Protein AF-A0A1E7EZH5-F1 (afdb_monomer)

Solvent-accessible surface area (backbone atoms only — not comparable to full-atom values): 12553 Å² total; per-residue (Å²): 87,39,34,38,38,28,50,53,42,72,94,48,48,68,41,42,46,45,35,42,69,74,37,36,69,68,38,78,34,58,43,31,40,27,85,45,70,42,73,95,64,37,29,36,44,76,69,72,48,84,91,50,57,71,88,62,76,95,43,66,59,33,38,28,50,52,54,48,45,49,54,53,51,43,51,78,75,39,45,89,80,33,44,32,42,35,41,30,47,52,89,55,85,64,62,47,69,60,52,51,47,44,48,65,63,50,57,40,65,75,35,98,54,102,50,54,58,70,53,62,38,50,36,26,20,58,38,77,95,73,70,24,46,44,49,71,72,12,39,32,34,29,33,28,30,52,48,47,41,60,67,42,64,45,77,47,75,49,73,51,77,56,91,86,60,101,55,75,52,73,51,74,48,75,44,29,41,52,71,68,50,66,66,89,53,72,34,63,58,35,32,54,52,50,34,49,41,39,34,74,75,70,69,45,47,67,82,67,17,42,41,46,45,100,88,65,50,70,74,44,50,62,87,70,134

Nearest PDB structures (foldseek):
  7q4i-assembly1_A  TM=8.526E-01  e=1.947E-09  Drosophila melanogaster
  8vh7-assembly2_B  TM=4.773E-01  e=7.520E-03  Pasteurella multocida
  8xgx-assembly1_A  TM=5.219E-01  e=8.327E-02  Aggregatibacter actinomycetemcomitans NUM4039
  6nt1-assembly1_A  TM=7.093E-01  e=2.630E+00  Neurospora crassa OR74A

Radius of gyration: 18.82 Å; Cα contacts (8 Å, |Δi|>4): 394; chains: 1; bounding box: 53×51×46 Å

Sequence (225 aa):
KILCLVYTYSPMRYLVRTQAIVWGRQCDGYIAFSNETIPELGIYQLPTNNEYSGVEEESYTNMWQKTRRIWKYVHDHFVEDYDYFYISGDDVYLLVNNFRSYIQNELELLVSDSDSVSVPRHFGSWLPSKSMIAGGPGYTLNKAALQQFFEITITTTTTTTVNGKGSSSSSSNTSAIWNNCLSNKHASYEDRFMSYCMSTFLGIHGNDTDTRDPTGEQKFHDTDP

Structure (mmCIF, N/CA/C/O backbone):
data_AF-A0A1E7EZH5-F1
#
_entry.id   AF-A0A1E7EZH5-F1
#
loop_
_atom_site.group_PDB
_atom_site.id
_atom_site.type_symbol
_atom_site.label_atom_id
_atom_site.label_alt_id
_atom_site.label_comp_id
_atom_site.label_asym_id
_atom_site.label_entity_id
_atom_site.label_seq_id
_atom_site.pdbx_PDB_ins_code
_atom_site.Cartn_x
_atom_site.Cartn_y
_atom_site.Cartn_z
_atom_site.occupancy
_atom_site.B_iso_or_equiv
_atom_site.auth_seq_id
_atom_site.auth_comp_id
_atom_site.auth_asym_id
_atom_site.auth_atom_id
_atom_site.pdbx_PDB_model_num
ATOM 1 N N . LYS A 1 1 ? -2.939 -14.322 5.125 1.00 93.38 1 LYS A N 1
ATOM 2 C CA . LYS A 1 1 ? -2.099 -14.254 3.912 1.00 93.38 1 LYS A CA 1
ATOM 3 C C . LYS A 1 1 ? -1.718 -12.810 3.624 1.00 93.38 1 LYS A C 1
ATOM 5 O O . LYS A 1 1 ? -2.569 -11.937 3.737 1.00 93.38 1 LYS A O 1
ATOM 10 N N . ILE A 1 2 ? -0.461 -12.570 3.266 1.00 96.31 2 ILE A N 1
ATOM 11 C CA . ILE A 1 2 ? 0.133 -11.250 3.046 1.00 96.31 2 ILE A CA 1
ATOM 12 C C . ILE A 1 2 ? 0.437 -11.064 1.556 1.00 96.31 2 ILE A C 1
ATOM 14 O O . ILE A 1 2 ? 1.261 -11.800 1.007 1.00 96.31 2 ILE A O 1
ATOM 18 N N . LEU A 1 3 ? -0.181 -10.063 0.931 1.00 98.12 3 LEU A N 1
ATOM 19 C CA . LEU A 1 3 ? 0.196 -9.568 -0.391 1.00 98.12 3 LEU A CA 1
ATOM 20 C C . LEU A 1 3 ? 1.093 -8.337 -0.234 1.00 98.12 3 LEU A C 1
ATOM 22 O O . LEU A 1 3 ? 0.687 -7.334 0.351 1.00 98.12 3 LEU A O 1
ATOM 26 N N . CYS A 1 4 ? 2.310 -8.421 -0.761 1.00 97.94 4 CYS A N 1
ATOM 27 C CA . CYS A 1 4 ? 3.267 -7.323 -0.777 1.00 97.94 4 CYS A CA 1
ATOM 28 C C . CYS A 1 4 ? 3.202 -6.585 -2.117 1.00 97.94 4 CYS A C 1
ATOM 30 O O . CYS A 1 4 ? 3.349 -7.183 -3.182 1.00 97.94 4 CYS A O 1
ATOM 32 N N . LEU A 1 5 ? 2.983 -5.280 -2.047 1.00 98.25 5 LEU A N 1
ATOM 33 C CA . LEU A 1 5 ? 2.803 -4.375 -3.168 1.00 98.25 5 LEU A CA 1
ATOM 34 C C . LEU A 1 5 ? 3.965 -3.380 -3.172 1.00 98.25 5 LEU A C 1
ATOM 36 O O . LEU A 1 5 ? 4.259 -2.762 -2.152 1.00 98.25 5 LEU A O 1
ATOM 40 N N . VAL A 1 6 ? 4.607 -3.187 -4.315 1.00 97.62 6 VAL A N 1
ATOM 41 C CA . VAL A 1 6 ? 5.673 -2.187 -4.462 1.00 97.62 6 VAL A CA 1
ATOM 42 C C . VAL A 1 6 ? 5.283 -1.202 -5.548 1.00 97.62 6 VAL A C 1
ATOM 44 O O . VAL A 1 6 ? 4.970 -1.623 -6.654 1.00 97.62 6 VAL A O 1
ATOM 47 N N . TYR A 1 7 ? 5.301 0.102 -5.283 1.00 95.62 7 TYR A N 1
ATOM 48 C CA . TYR A 1 7 ? 5.240 1.099 -6.354 1.00 95.62 7 TYR A CA 1
ATOM 49 C C . TYR A 1 7 ? 6.658 1.446 -6.822 1.00 95.62 7 TYR A C 1
ATOM 51 O O . TYR A 1 7 ? 7.560 1.656 -6.020 1.00 95.62 7 TYR A O 1
ATOM 59 N N . THR A 1 8 ? 6.870 1.483 -8.137 1.00 95.12 8 THR A N 1
ATOM 60 C CA . THR A 1 8 ? 8.198 1.676 -8.749 1.00 95.12 8 THR A CA 1
ATOM 61 C C . THR A 1 8 ? 8.077 2.187 -10.185 1.00 95.12 8 THR A C 1
ATOM 63 O O . THR A 1 8 ? 6.978 2.396 -10.680 1.00 95.12 8 THR A O 1
ATOM 66 N N . TYR A 1 9 ? 9.175 2.379 -10.896 1.00 94.00 9 TYR A N 1
ATOM 67 C CA . TYR A 1 9 ? 9.193 2.798 -12.292 1.00 94.00 9 TYR A CA 1
ATOM 68 C C . TYR A 1 9 ? 10.353 2.122 -13.029 1.00 94.00 9 TYR A C 1
ATOM 70 O O . TYR A 1 9 ? 11.291 1.626 -12.405 1.00 94.00 9 TYR A O 1
ATOM 78 N N . SER A 1 10 ? 10.306 2.063 -14.361 1.00 94.31 10 SER A N 1
ATOM 79 C CA . SER A 1 10 ? 11.225 1.237 -15.163 1.00 94.31 10 SER A CA 1
ATOM 80 C C . SER A 1 10 ? 12.733 1.456 -14.921 1.00 94.31 10 SER A C 1
ATOM 82 O O . SER A 1 10 ? 13.465 0.463 -14.903 1.00 94.31 10 SER A O 1
ATOM 84 N N . PRO A 1 11 ? 13.245 2.673 -14.641 1.00 95.38 11 PRO A N 1
ATOM 85 C CA . PRO A 1 11 ? 14.632 2.882 -14.210 1.00 95.38 11 PRO A CA 1
ATOM 86 C C . PRO A 1 11 ? 15.029 2.138 -12.925 1.00 95.38 11 PRO A C 1
ATOM 88 O O . PRO A 1 11 ? 16.195 1.780 -12.773 1.00 95.38 11 PRO A O 1
ATOM 91 N N . MET A 1 12 ? 14.080 1.860 -12.028 1.00 95.62 12 MET A N 1
ATOM 92 C CA . MET A 1 12 ? 14.310 1.194 -10.738 1.00 95.62 12 MET A CA 1
ATOM 93 C C . MET A 1 12 ? 14.020 -0.310 -10.756 1.00 95.62 12 MET A C 1
ATOM 95 O O . MET A 1 12 ? 14.046 -0.975 -9.721 1.00 95.62 12 MET A O 1
ATOM 99 N N . ARG A 1 13 ? 13.855 -0.904 -11.946 1.00 94.25 13 ARG A N 1
ATOM 100 C CA . ARG A 1 13 ? 13.631 -2.349 -12.134 1.00 94.25 13 ARG A CA 1
ATOM 101 C C . ARG A 1 13 ? 14.600 -3.235 -11.340 1.00 94.25 13 ARG A C 1
ATOM 103 O O . ARG A 1 13 ? 14.217 -4.300 -10.858 1.00 94.25 13 ARG A O 1
ATOM 110 N N . TYR A 1 14 ? 15.866 -2.833 -11.227 1.00 94.75 14 TYR A N 1
ATOM 111 C CA . TYR A 1 14 ? 16.882 -3.614 -10.517 1.00 94.75 14 TYR A CA 1
ATOM 112 C C . TYR A 1 14 ? 16.633 -3.670 -9.000 1.00 94.75 14 TYR A C 1
ATOM 114 O O . TYR A 1 14 ? 16.892 -4.712 -8.391 1.00 94.75 14 TYR A O 1
ATOM 122 N N . LEU A 1 15 ? 16.101 -2.596 -8.404 1.00 96.00 15 LEU A N 1
ATOM 123 C CA . LEU A 1 15 ? 15.748 -2.547 -6.984 1.00 96.00 15 LEU A CA 1
ATOM 124 C C . LEU A 1 15 ? 14.610 -3.517 -6.696 1.00 96.00 15 LEU A C 1
ATOM 126 O O . LEU A 1 15 ? 14.747 -4.410 -5.869 1.00 96.00 15 LEU A O 1
ATOM 130 N N . VAL A 1 16 ? 13.546 -3.432 -7.483 1.00 95.19 16 VAL A N 1
ATOM 131 C CA . VAL A 1 16 ? 12.345 -4.262 -7.349 1.00 95.19 16 VAL A CA 1
ATOM 132 C C . VAL A 1 16 ? 12.658 -5.740 -7.561 1.00 95.19 16 VAL A C 1
ATOM 134 O O . VAL A 1 16 ? 12.235 -6.597 -6.788 1.00 95.19 16 VAL A O 1
ATOM 137 N N . ARG A 1 17 ? 13.483 -6.061 -8.567 1.00 94.25 17 ARG A N 1
ATOM 138 C CA . ARG A 1 17 ? 13.987 -7.426 -8.761 1.00 94.25 17 ARG A CA 1
ATOM 139 C C . ARG A 1 17 ? 14.731 -7.924 -7.522 1.00 94.25 17 ARG A C 1
ATOM 141 O O . ARG A 1 17 ? 14.586 -9.085 -7.144 1.00 94.25 17 ARG A O 1
ATOM 148 N N . THR A 1 18 ? 15.537 -7.065 -6.903 1.00 95.00 18 THR A N 1
ATOM 149 C CA . THR A 1 18 ? 16.269 -7.401 -5.678 1.00 95.00 18 THR A CA 1
ATOM 150 C C . THR A 1 18 ? 15.305 -7.608 -4.514 1.00 95.00 18 THR A C 1
ATOM 152 O O . THR A 1 18 ? 15.397 -8.630 -3.840 1.00 95.00 18 THR A O 1
ATOM 155 N N . GLN A 1 19 ? 14.335 -6.713 -4.320 1.00 95.69 19 GLN A N 1
ATOM 156 C CA . GLN A 1 19 ? 13.298 -6.845 -3.297 1.00 95.69 19 GLN A CA 1
ATOM 157 C C . GLN A 1 19 ? 12.539 -8.169 -3.440 1.00 95.69 19 GLN A C 1
ATOM 159 O O . GLN A 1 19 ? 12.474 -8.927 -2.473 1.00 95.69 19 GLN A O 1
ATOM 164 N N . ALA A 1 20 ? 12.065 -8.502 -4.647 1.00 94.81 20 ALA A N 1
ATOM 165 C CA . ALA A 1 20 ? 11.364 -9.753 -4.941 1.00 94.81 20 ALA A CA 1
ATOM 166 C C . ALA A 1 20 ? 12.185 -10.991 -4.536 1.00 94.81 20 ALA A C 1
ATOM 168 O O . ALA A 1 20 ? 11.673 -11.902 -3.883 1.00 94.81 20 ALA A O 1
ATOM 169 N N . ILE A 1 21 ? 13.479 -11.013 -4.876 1.00 94.25 21 ILE A N 1
ATOM 170 C CA . ILE A 1 21 ? 14.376 -12.135 -4.567 1.00 94.25 21 ILE A CA 1
ATOM 171 C C . ILE A 1 21 ? 14.707 -12.200 -3.077 1.00 94.25 21 ILE A C 1
ATOM 173 O O . ILE A 1 21 ? 14.831 -13.299 -2.539 1.00 94.25 21 ILE A O 1
ATOM 177 N N . VAL A 1 22 ? 14.907 -11.063 -2.415 1.00 94.81 22 VAL A N 1
ATOM 178 C CA . VAL A 1 22 ? 15.458 -11.022 -1.058 1.00 94.81 22 VAL A CA 1
ATOM 179 C C . VAL A 1 22 ? 14.366 -11.184 -0.003 1.00 94.81 22 VAL A C 1
ATOM 181 O O . VAL A 1 22 ? 14.455 -12.101 0.819 1.00 94.81 22 VAL A O 1
ATOM 184 N N . TRP A 1 23 ? 13.330 -10.344 -0.041 1.00 95.94 23 TRP A N 1
ATOM 185 C CA . TRP A 1 23 ? 12.267 -10.335 0.968 1.00 95.94 23 TRP A CA 1
ATOM 186 C C . TRP A 1 23 ? 10.877 -10.611 0.388 1.00 95.94 23 TRP A C 1
ATOM 188 O O . TRP A 1 23 ? 10.094 -11.303 1.029 1.00 95.94 23 TRP A O 1
ATOM 198 N N . GLY A 1 24 ? 10.582 -10.180 -0.842 1.00 95.62 24 GLY A N 1
ATOM 199 C CA . GLY A 1 24 ? 9.271 -10.358 -1.478 1.00 95.62 24 GLY A CA 1
ATOM 200 C C . GLY A 1 24 ? 8.845 -11.823 -1.586 1.00 95.62 24 GLY A C 1
ATOM 201 O O . GLY A 1 24 ? 7.688 -12.147 -1.344 1.00 95.62 24 GLY A O 1
ATOM 202 N N . ARG A 1 25 ? 9.799 -12.737 -1.817 1.00 94.56 25 ARG A N 1
ATOM 203 C CA . ARG A 1 25 ? 9.581 -14.196 -1.811 1.00 94.56 25 ARG A CA 1
ATOM 204 C C . ARG A 1 25 ? 9.063 -14.778 -0.487 1.00 94.56 25 ARG A C 1
ATOM 206 O O . ARG A 1 25 ? 8.699 -15.947 -0.453 1.00 94.56 25 ARG A O 1
ATOM 213 N N . GLN A 1 26 ? 9.136 -14.026 0.612 1.00 96.81 26 GLN A N 1
ATOM 214 C CA . GLN A 1 26 ? 8.636 -14.443 1.928 1.00 96.81 26 GLN A CA 1
ATOM 215 C C . GLN A 1 26 ? 7.167 -14.030 2.143 1.00 96.81 26 GLN A C 1
ATOM 217 O O . GLN A 1 26 ? 6.518 -14.514 3.076 1.00 96.81 26 GLN A O 1
ATOM 222 N N . CYS A 1 27 ? 6.645 -13.130 1.302 1.00 97.06 27 CYS A N 1
ATOM 223 C CA . CYS A 1 27 ? 5.227 -12.792 1.260 1.00 97.06 27 CYS A CA 1
ATOM 224 C C . CYS A 1 27 ? 4.435 -13.935 0.604 1.00 97.06 27 CYS A C 1
ATOM 226 O O . CYS A 1 27 ? 4.984 -14.716 -0.171 1.00 97.06 27 CYS A O 1
ATOM 228 N N . ASP A 1 28 ? 3.133 -14.027 0.887 1.00 97.81 28 ASP A N 1
ATOM 229 C CA . ASP A 1 28 ? 2.266 -15.028 0.243 1.00 97.81 28 ASP A CA 1
ATOM 230 C C . ASP A 1 28 ? 1.938 -14.636 -1.214 1.00 97.81 28 ASP A C 1
ATOM 232 O O . ASP A 1 28 ? 1.524 -15.467 -2.020 1.00 97.81 28 ASP A O 1
ATOM 236 N N . GLY A 1 29 ? 2.126 -13.361 -1.560 1.00 96.88 29 GLY A N 1
ATOM 237 C CA . GLY A 1 29 ? 2.125 -12.831 -2.919 1.00 96.88 29 GLY A CA 1
ATOM 238 C C . GLY A 1 29 ? 2.988 -11.574 -3.009 1.00 96.88 29 GLY A C 1
ATOM 239 O O . GLY A 1 29 ? 3.187 -10.881 -2.008 1.00 96.88 29 GLY A O 1
ATOM 240 N N . TYR A 1 30 ? 3.492 -11.273 -4.204 1.00 97.19 30 TYR A N 1
ATOM 241 C CA . TYR A 1 30 ? 4.312 -10.092 -4.467 1.00 97.19 30 TYR A CA 1
ATOM 242 C C . TYR A 1 30 ? 3.990 -9.514 -5.845 1.00 97.19 30 TYR A C 1
ATOM 244 O O . TYR A 1 30 ? 4.007 -10.247 -6.835 1.00 97.19 30 TYR A O 1
ATOM 252 N N . ILE A 1 31 ? 3.715 -8.210 -5.910 1.00 97.75 31 ILE A N 1
ATOM 253 C CA . ILE A 1 31 ? 3.468 -7.486 -7.161 1.00 97.75 31 ILE A CA 1
ATOM 254 C C . ILE A 1 31 ? 4.134 -6.119 -7.081 1.00 97.75 31 ILE A C 1
ATOM 256 O O . ILE A 1 31 ? 3.922 -5.368 -6.130 1.00 97.75 31 ILE A O 1
ATOM 260 N N . ALA A 1 32 ? 4.888 -5.765 -8.113 1.00 97.69 32 ALA A N 1
ATOM 261 C CA . ALA A 1 32 ? 5.437 -4.432 -8.263 1.00 97.69 32 ALA A CA 1
ATOM 262 C C . ALA A 1 32 ? 4.747 -3.676 -9.400 1.00 97.69 32 ALA A C 1
ATOM 264 O O . ALA A 1 32 ? 4.701 -4.146 -10.532 1.00 97.69 32 ALA A O 1
ATOM 265 N N . PHE A 1 33 ? 4.232 -2.486 -9.116 1.00 96.44 33 PHE A N 1
ATOM 266 C CA . PHE A 1 33 ? 3.518 -1.642 -10.060 1.00 96.44 33 PHE A CA 1
ATOM 267 C C . PHE A 1 33 ? 4.440 -0.595 -10.671 1.00 96.44 33 PHE A C 1
ATOM 269 O O . PHE A 1 33 ? 4.913 0.308 -9.977 1.00 96.44 33 PHE A O 1
ATOM 276 N N . SER A 1 34 ? 4.651 -0.712 -11.980 1.00 94.06 34 SER A N 1
ATOM 277 C CA . SER A 1 34 ? 5.552 0.126 -12.772 1.00 94.06 34 SER A CA 1
ATOM 278 C C . SER A 1 34 ? 4.840 0.736 -13.985 1.00 94.06 34 SER A C 1
ATOM 280 O O . SER A 1 34 ? 3.655 0.505 -14.227 1.00 94.06 34 SER A O 1
ATOM 282 N N . ASN A 1 35 ? 5.577 1.502 -14.782 1.00 91.94 35 ASN A N 1
ATOM 283 C CA . ASN A 1 35 ? 5.171 1.976 -16.105 1.00 91.94 35 ASN A CA 1
ATOM 284 C C . ASN A 1 35 ? 5.498 0.967 -17.228 1.00 91.94 35 ASN A C 1
ATOM 286 O O . ASN A 1 35 ? 5.483 1.324 -18.404 1.00 91.94 35 ASN A O 1
ATOM 290 N N . GLU A 1 36 ? 5.797 -0.281 -16.868 1.00 93.19 36 GLU A N 1
ATOM 291 C CA . GLU A 1 36 ? 6.027 -1.406 -17.774 1.00 93.19 36 GLU A CA 1
ATOM 292 C C . GLU A 1 36 ? 5.554 -2.720 -17.137 1.00 93.19 36 GLU A C 1
ATOM 294 O O . GLU A 1 36 ? 5.416 -2.808 -15.917 1.00 93.19 36 GLU A O 1
ATOM 299 N N . THR A 1 37 ? 5.319 -3.747 -17.955 1.00 94.69 37 THR A N 1
ATOM 300 C CA . THR A 1 37 ? 4.969 -5.098 -17.487 1.00 94.69 37 THR A CA 1
ATOM 301 C C . THR A 1 37 ? 6.095 -6.068 -17.822 1.00 94.69 37 THR A C 1
ATOM 303 O O . THR A 1 37 ? 6.480 -6.188 -18.983 1.00 94.69 37 THR A O 1
ATOM 306 N N . ILE A 1 38 ? 6.610 -6.763 -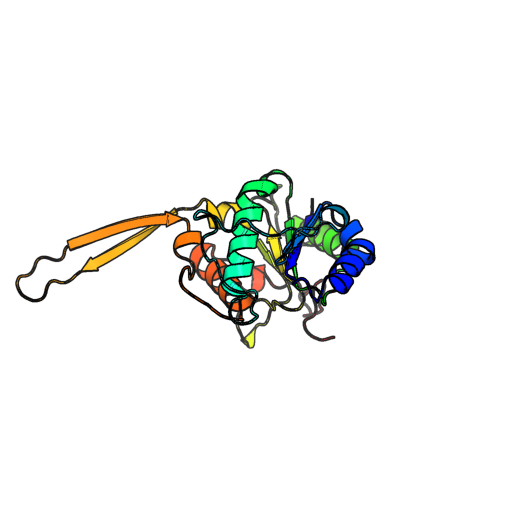16.807 1.00 94.25 38 ILE A N 1
ATOM 307 C CA . ILE A 1 38 ? 7.627 -7.817 -16.918 1.00 94.25 38 ILE A CA 1
ATOM 308 C C . ILE A 1 38 ? 7.216 -8.952 -15.966 1.00 94.25 38 ILE A C 1
ATOM 310 O O . ILE A 1 38 ? 7.625 -8.955 -14.796 1.00 94.25 38 ILE A O 1
ATOM 314 N N . PRO A 1 39 ? 6.376 -9.898 -16.427 1.00 91.00 39 PRO A N 1
ATOM 315 C CA . PRO A 1 39 ? 5.797 -10.939 -15.578 1.00 91.00 39 PRO A CA 1
ATOM 316 C C . PRO A 1 39 ? 6.843 -11.810 -14.877 1.00 91.00 39 PRO A C 1
ATOM 318 O O . PRO A 1 39 ? 6.651 -12.194 -13.727 1.00 91.00 39 PRO A O 1
ATOM 321 N N . GLU A 1 40 ? 7.986 -12.062 -15.519 1.00 86.06 40 GLU A N 1
ATOM 322 C CA . GLU A 1 40 ? 9.082 -12.872 -14.969 1.00 86.06 40 GLU A CA 1
ATOM 323 C C . GLU A 1 40 ? 9.721 -12.242 -13.724 1.00 86.06 40 GLU A C 1
ATOM 325 O O . GLU A 1 40 ? 10.398 -12.928 -12.959 1.00 86.06 40 GLU A O 1
ATOM 330 N N . LEU A 1 41 ? 9.526 -10.934 -13.528 1.00 84.62 41 LEU A N 1
ATOM 331 C CA . LEU A 1 41 ? 10.007 -10.180 -12.372 1.00 84.62 41 LEU A CA 1
ATOM 332 C C . LEU A 1 41 ? 8.876 -9.781 -11.412 1.00 84.62 41 LEU A C 1
ATOM 334 O O . LEU A 1 41 ? 9.137 -9.059 -10.453 1.00 84.62 41 LEU A O 1
ATOM 338 N N . GLY A 1 42 ? 7.635 -10.211 -11.666 1.00 89.81 42 GLY A N 1
ATOM 339 C CA . GLY A 1 42 ? 6.467 -9.767 -10.899 1.00 89.81 42 GLY A CA 1
ATOM 340 C C . GLY A 1 42 ? 6.166 -8.273 -11.064 1.00 89.81 42 GLY A C 1
ATOM 341 O O . GLY A 1 42 ? 5.569 -7.671 -10.176 1.00 89.81 42 GLY A O 1
ATOM 342 N N . ILE A 1 43 ? 6.604 -7.667 -12.175 1.00 95.56 43 ILE A N 1
ATOM 343 C CA . ILE A 1 43 ? 6.387 -6.249 -12.475 1.00 95.56 43 ILE A CA 1
ATOM 344 C C . ILE A 1 43 ? 5.175 -6.122 -13.393 1.00 95.56 43 ILE A C 1
ATOM 346 O O . ILE A 1 43 ? 5.099 -6.780 -14.432 1.00 95.56 43 ILE A O 1
ATOM 350 N N . TYR A 1 44 ? 4.243 -5.253 -13.034 1.00 95.94 44 TYR A N 1
ATOM 351 C CA . TYR A 1 44 ? 2.978 -5.078 -13.724 1.00 95.94 44 TYR A CA 1
ATOM 352 C C . TYR A 1 44 ? 2.673 -3.599 -13.956 1.00 95.94 44 TYR A C 1
ATOM 354 O O . TYR A 1 44 ? 2.805 -2.770 -13.057 1.00 95.94 44 TYR A O 1
ATOM 362 N N . GLN A 1 45 ? 2.215 -3.270 -15.160 1.00 93.56 45 GLN A N 1
ATOM 363 C CA . GLN A 1 45 ? 1.689 -1.950 -15.475 1.00 93.56 45 GLN A CA 1
ATOM 364 C C . GLN A 1 45 ? 0.174 -1.958 -15.338 1.00 93.56 45 GLN A C 1
ATOM 366 O O . GLN A 1 45 ? -0.515 -2.730 -16.004 1.00 93.56 45 GLN A O 1
ATOM 371 N N . LEU A 1 46 ? -0.348 -1.052 -14.513 1.00 90.44 46 LEU A N 1
ATOM 372 C CA . LEU A 1 46 ? -1.790 -0.895 -14.351 1.00 90.44 46 LEU A CA 1
ATOM 373 C C . LEU A 1 46 ? -2.460 -0.514 -15.682 1.00 90.44 46 LEU A C 1
ATOM 375 O O . LEU A 1 46 ? -1.943 0.367 -16.384 1.00 90.44 46 LEU A O 1
ATOM 379 N N . PRO A 1 47 ? -3.636 -1.088 -16.002 1.00 86.19 47 PRO A N 1
ATOM 380 C CA . PRO A 1 47 ? -4.385 -0.723 -17.198 1.00 86.19 47 PRO A CA 1
ATOM 381 C C . PRO A 1 47 ? -4.669 0.782 -17.250 1.00 86.19 47 PRO A C 1
ATOM 383 O O . PRO A 1 47 ? -4.970 1.408 -16.235 1.00 86.19 47 PRO A O 1
ATOM 386 N N . THR A 1 48 ? -4.581 1.375 -18.438 1.00 77.56 48 THR A N 1
ATOM 387 C CA . THR A 1 48 ? -4.790 2.816 -18.683 1.00 77.56 48 THR A CA 1
ATOM 388 C C . THR A 1 48 ? -6.205 3.148 -19.171 1.00 77.56 48 THR A C 1
ATOM 390 O O . THR A 1 48 ? -6.451 4.243 -19.671 1.00 77.56 48 THR A O 1
ATOM 393 N N . ASN A 1 49 ? -7.140 2.202 -19.062 1.00 74.25 49 ASN A N 1
ATOM 394 C CA . ASN A 1 49 ? -8.529 2.382 -19.477 1.00 74.25 49 ASN A CA 1
ATOM 395 C C . ASN A 1 49 ? -9.309 3.293 -18.501 1.00 74.25 49 ASN A C 1
ATOM 397 O O . ASN A 1 49 ? -8.847 3.619 -17.408 1.00 74.25 49 ASN A O 1
ATOM 401 N N . ASN A 1 50 ? -10.526 3.680 -18.895 1.00 62.97 50 ASN A N 1
ATOM 402 C CA . ASN A 1 50 ? -11.374 4.620 -18.148 1.00 62.97 50 ASN A CA 1
ATOM 403 C C . ASN A 1 50 ? -11.749 4.158 -16.725 1.00 62.97 50 ASN A C 1
ATOM 405 O O . ASN A 1 50 ? -12.199 4.971 -15.924 1.00 62.97 50 ASN A O 1
ATOM 409 N N . GLU A 1 51 ? -11.603 2.872 -16.409 1.00 62.47 51 GLU A N 1
ATOM 410 C CA . GLU A 1 51 ? -11.902 2.315 -15.085 1.00 62.47 51 GLU A CA 1
ATOM 411 C C . GLU A 1 51 ? -10.802 2.633 -14.064 1.00 62.47 51 GLU A C 1
ATOM 413 O O . GLU A 1 51 ? -11.082 2.919 -12.900 1.00 62.47 51 GLU A O 1
ATOM 418 N N . TYR A 1 52 ? -9.556 2.688 -14.534 1.00 59.91 52 TYR A N 1
ATOM 419 C CA . TYR A 1 52 ? -8.395 3.150 -13.780 1.00 59.91 52 TYR A CA 1
ATOM 420 C C . TYR A 1 52 ? -7.943 4.529 -14.290 1.00 59.91 52 TYR A C 1
ATOM 422 O O . TYR A 1 52 ? -6.743 4.812 -14.314 1.00 59.91 52 TYR A O 1
ATOM 430 N N . SER A 1 53 ? -8.899 5.357 -14.744 1.00 45.28 53 SER A N 1
ATOM 431 C CA . SER A 1 53 ? -8.641 6.635 -15.419 1.00 45.28 53 SER A CA 1
ATOM 432 C C . SER A 1 53 ? -7.764 7.569 -14.590 1.00 45.28 53 SER A C 1
ATOM 434 O O . SER A 1 53 ? -7.895 7.670 -13.372 1.00 45.28 53 SER A O 1
ATOM 436 N N . GLY A 1 54 ? -6.879 8.262 -15.298 1.00 52.72 54 GLY A N 1
ATOM 437 C CA . GLY A 1 54 ? -5.685 8.903 -14.756 1.00 52.72 54 GLY A CA 1
ATOM 438 C C . GLY A 1 54 ? -4.482 8.432 -15.564 1.00 52.72 54 GLY A C 1
ATOM 439 O O . GLY A 1 54 ? -3.570 7.802 -15.026 1.00 52.72 54 GLY A O 1
ATOM 440 N N . VAL A 1 55 ? -4.528 8.643 -16.888 1.00 52.25 55 VAL A N 1
ATOM 441 C CA . VAL A 1 55 ? -3.341 8.494 -17.738 1.00 52.25 55 VAL A CA 1
ATOM 442 C C . VAL A 1 55 ? -2.448 9.664 -17.398 1.00 52.25 55 VAL A C 1
ATOM 444 O O . VAL A 1 55 ? -2.545 10.734 -17.990 1.00 52.25 55 VAL A O 1
ATOM 447 N N . GLU A 1 56 ? -1.631 9.471 -16.384 1.00 60.00 56 GLU A N 1
ATOM 448 C CA . GLU A 1 56 ? -0.657 10.459 -16.000 1.00 60.00 56 GLU A CA 1
ATOM 449 C C . GLU A 1 56 ? 0.717 9.835 -16.006 1.00 60.00 56 GLU A C 1
ATOM 451 O O . GLU A 1 56 ? 0.913 8.666 -15.664 1.00 60.00 56 GLU A O 1
ATOM 456 N N . GLU A 1 57 ? 1.635 10.654 -16.489 1.00 68.88 57 GLU A N 1
ATOM 457 C CA . GLU A 1 57 ? 3.052 10.392 -16.559 1.00 68.88 57 GLU A CA 1
ATOM 458 C C . GLU A 1 57 ? 3.547 9.861 -15.212 1.00 68.88 57 GLU A C 1
ATOM 460 O O . GLU A 1 57 ? 3.150 10.341 -14.146 1.00 68.88 57 GLU A O 1
ATOM 465 N N . GLU A 1 58 ? 4.393 8.838 -15.272 1.00 81.56 58 GLU A N 1
ATOM 466 C CA . GLU A 1 58 ? 5.087 8.317 -14.104 1.00 81.56 58 GLU A CA 1
ATOM 467 C C . GLU A 1 58 ? 5.893 9.460 -13.473 1.00 81.56 58 GLU A C 1
ATOM 469 O O . GLU A 1 58 ? 6.914 9.888 -14.008 1.00 81.56 58 GLU A O 1
ATOM 474 N N . SER A 1 59 ? 5.374 10.008 -12.376 1.00 85.62 59 SER A N 1
ATOM 475 C CA . SER A 1 59 ? 5.886 11.223 -11.756 1.00 85.62 59 SER A CA 1
ATOM 476 C C . SER A 1 59 ? 5.691 11.174 -10.252 1.00 85.62 59 SER A C 1
ATOM 478 O O . SER A 1 59 ? 4.604 10.874 -9.750 1.00 85.62 59 SER A O 1
ATOM 480 N N . TYR A 1 60 ? 6.728 11.598 -9.531 1.00 84.19 60 TYR A N 1
ATOM 481 C CA . TYR A 1 60 ? 6.680 11.762 -8.084 1.00 84.19 60 TYR A CA 1
ATOM 482 C C . TYR A 1 60 ? 5.583 12.743 -7.640 1.00 84.19 60 TYR A C 1
ATOM 484 O O . TYR A 1 60 ? 4.973 12.575 -6.590 1.00 84.19 60 TYR A O 1
ATOM 492 N N . THR A 1 61 ? 5.253 13.754 -8.449 1.00 89.06 61 THR A N 1
ATOM 493 C CA . THR A 1 61 ? 4.166 14.694 -8.122 1.00 89.06 61 THR A CA 1
ATOM 494 C C . THR A 1 61 ? 2.776 14.064 -8.195 1.00 89.06 61 THR A C 1
ATOM 496 O O . THR A 1 61 ? 1.808 14.701 -7.782 1.00 89.06 61 THR A O 1
ATOM 499 N N . ASN A 1 62 ? 2.675 12.825 -8.681 1.00 89.62 62 ASN A N 1
ATOM 500 C CA . ASN A 1 62 ? 1.425 12.110 -8.875 1.00 89.62 62 ASN A CA 1
ATOM 501 C C . ASN A 1 62 ? 1.332 10.781 -8.103 1.00 89.62 62 ASN A C 1
ATOM 503 O O . ASN A 1 62 ? 0.496 9.925 -8.411 1.00 89.62 62 ASN A O 1
ATOM 507 N N . MET A 1 63 ? 2.159 10.609 -7.069 1.00 91.31 63 MET A N 1
ATOM 508 C CA . MET A 1 63 ? 2.156 9.399 -6.241 1.00 91.31 63 MET A CA 1
ATOM 509 C C . MET A 1 63 ? 0.775 9.062 -5.683 1.00 91.31 63 MET A C 1
ATOM 511 O O . MET A 1 63 ? 0.401 7.892 -5.646 1.00 91.31 63 MET A O 1
ATOM 515 N N . TRP A 1 64 ? -0.033 10.068 -5.334 1.00 92.94 64 TRP A N 1
ATOM 516 C CA . TRP A 1 64 ? -1.392 9.823 -4.860 1.00 92.94 64 TRP A CA 1
ATOM 517 C C . TRP A 1 64 ? -2.258 9.067 -5.872 1.00 92.94 64 TRP A C 1
ATOM 519 O O . TRP A 1 64 ? -2.866 8.063 -5.509 1.00 92.94 64 TRP A O 1
ATOM 529 N N . GLN A 1 65 ? -2.310 9.491 -7.139 1.00 90.75 65 GLN A N 1
ATOM 530 C CA . GLN A 1 65 ? -3.147 8.804 -8.129 1.00 90.75 65 GLN A CA 1
ATOM 531 C C . GLN A 1 65 ? -2.598 7.425 -8.482 1.00 90.75 65 GLN A C 1
ATOM 533 O O . GLN A 1 65 ? -3.373 6.490 -8.681 1.00 90.75 65 GLN A O 1
ATOM 538 N N . LYS A 1 66 ? -1.272 7.266 -8.496 1.00 91.88 66 LYS A N 1
ATOM 539 C CA . LYS A 1 66 ? -0.642 5.957 -8.674 1.00 91.88 66 LYS A CA 1
ATOM 540 C C . LYS A 1 66 ? -1.054 4.986 -7.572 1.00 91.88 66 LYS A C 1
ATOM 542 O O . LYS A 1 66 ? -1.631 3.941 -7.863 1.00 91.88 66 LYS A O 1
ATOM 547 N N . THR A 1 67 ? -0.830 5.362 -6.316 1.00 93.81 67 THR A N 1
ATOM 548 C CA . THR A 1 67 ? -1.212 4.568 -5.144 1.00 93.81 67 THR A CA 1
ATOM 549 C C . THR A 1 67 ? -2.711 4.316 -5.122 1.00 93.81 67 THR A C 1
ATOM 551 O O . THR A 1 67 ? -3.146 3.208 -4.811 1.00 93.81 67 THR A O 1
ATOM 554 N N . ARG A 1 68 ? -3.520 5.292 -5.552 1.00 92.94 68 ARG A N 1
ATOM 555 C CA . ARG A 1 68 ? -4.954 5.079 -5.685 1.00 92.94 68 ARG A CA 1
ATOM 556 C C . ARG A 1 68 ? -5.280 3.952 -6.680 1.00 92.94 68 ARG A C 1
ATOM 558 O O . ARG A 1 68 ? -5.999 3.004 -6.372 1.00 92.94 68 ARG A O 1
ATOM 565 N N . ARG A 1 69 ? -4.734 4.019 -7.891 1.00 91.38 69 ARG A N 1
ATOM 566 C CA . ARG A 1 69 ? -4.986 2.994 -8.915 1.00 91.38 69 ARG A CA 1
ATOM 567 C C . ARG A 1 69 ? -4.492 1.612 -8.473 1.00 91.38 69 ARG A C 1
ATOM 569 O O . ARG A 1 69 ? -5.179 0.632 -8.745 1.00 91.38 69 ARG A O 1
ATOM 576 N N . ILE A 1 70 ? -3.375 1.541 -7.740 1.00 95.00 70 ILE A N 1
ATOM 577 C CA . ILE A 1 70 ? -2.887 0.299 -7.119 1.00 95.00 70 ILE A CA 1
ATOM 578 C C . ILE A 1 70 ? -3.942 -0.270 -6.172 1.00 95.00 70 ILE A C 1
ATOM 580 O O . ILE A 1 70 ? -4.341 -1.417 -6.339 1.00 95.00 70 ILE A O 1
ATOM 584 N N . TRP A 1 71 ? -4.446 0.526 -5.227 1.00 95.94 71 TRP A N 1
ATOM 585 C CA . TRP A 1 71 ? -5.442 0.053 -4.265 1.00 95.94 71 TRP A CA 1
ATOM 586 C C . TRP A 1 71 ? -6.743 -0.402 -4.927 1.00 95.94 71 TRP A C 1
ATOM 588 O O . TRP A 1 71 ? -7.273 -1.441 -4.549 1.00 95.94 71 TRP A O 1
ATOM 598 N N . LYS A 1 72 ? -7.214 0.318 -5.955 1.00 93.50 72 LYS A N 1
ATOM 599 C CA . LYS A 1 72 ? -8.382 -0.088 -6.755 1.00 93.50 72 LYS A CA 1
ATOM 600 C C . LYS A 1 72 ? -8.141 -1.440 -7.425 1.00 93.50 72 LYS A C 1
ATOM 602 O O . LYS A 1 72 ? -8.976 -2.327 -7.322 1.00 93.50 72 LYS A O 1
ATOM 607 N N . TYR A 1 73 ? -6.995 -1.613 -8.081 1.00 95.00 73 TYR A N 1
ATOM 608 C CA . TYR A 1 73 ? -6.655 -2.868 -8.750 1.00 95.00 73 TYR A CA 1
ATOM 609 C C . TYR A 1 73 ? -6.525 -4.024 -7.754 1.00 95.00 73 TYR A C 1
ATOM 611 O O . TYR A 1 73 ? -7.048 -5.109 -7.975 1.00 95.00 73 TYR A O 1
ATOM 619 N N . VAL A 1 74 ? -5.872 -3.793 -6.619 1.00 97.06 74 VAL A N 1
ATOM 620 C CA . VAL A 1 74 ? -5.716 -4.823 -5.590 1.00 97.06 74 VAL A CA 1
ATOM 621 C C . VAL A 1 74 ? -7.055 -5.215 -4.982 1.00 97.06 74 VAL A C 1
ATOM 623 O O . VAL A 1 74 ? -7.294 -6.401 -4.774 1.00 97.06 74 VAL A O 1
ATOM 626 N N . HIS A 1 75 ? -7.942 -4.244 -4.769 1.00 95.94 75 HIS A N 1
ATOM 627 C CA . HIS A 1 75 ? -9.311 -4.515 -4.366 1.00 95.94 75 HIS A CA 1
ATOM 628 C C . HIS A 1 75 ? -10.021 -5.423 -5.382 1.00 95.94 75 HIS A C 1
ATOM 630 O O . HIS A 1 75 ? -10.479 -6.503 -5.030 1.00 95.94 75 HIS A O 1
ATOM 636 N N . ASP A 1 76 ? -10.061 -5.020 -6.654 1.00 94.56 76 ASP A N 1
ATOM 637 C CA . ASP A 1 76 ? -10.852 -5.717 -7.675 1.00 94.56 76 ASP A CA 1
ATOM 638 C C . ASP A 1 76 ? -10.361 -7.147 -7.968 1.00 94.56 76 ASP A C 1
ATOM 640 O O . ASP A 1 76 ? -11.153 -7.986 -8.393 1.00 94.56 76 ASP A O 1
ATOM 644 N N . HIS A 1 77 ? -9.062 -7.419 -7.782 1.00 96.25 77 HIS A N 1
ATOM 645 C CA . HIS A 1 77 ? -8.431 -8.668 -8.231 1.00 96.25 77 HIS A CA 1
ATOM 646 C C . HIS A 1 77 ? -7.915 -9.570 -7.109 1.00 96.25 77 HIS A C 1
ATOM 648 O O . HIS A 1 77 ? -7.757 -10.762 -7.346 1.00 96.25 77 HIS A O 1
ATOM 654 N N . PHE A 1 78 ? -7.624 -9.038 -5.916 1.00 97.19 78 PHE A N 1
ATOM 655 C CA . PHE A 1 78 ? -6.912 -9.788 -4.870 1.00 97.19 78 PHE A CA 1
ATOM 656 C C . PHE A 1 78 ? -7.528 -9.692 -3.473 1.00 97.19 78 PHE A C 1
ATOM 658 O O . PHE A 1 78 ? -7.046 -10.372 -2.565 1.00 97.19 78 PHE A O 1
ATOM 665 N N . VAL A 1 79 ? -8.572 -8.879 -3.261 1.00 95.81 79 VAL A N 1
ATOM 666 C CA . VAL A 1 79 ? -9.136 -8.668 -1.915 1.00 95.81 79 VAL A CA 1
ATOM 667 C C . VAL A 1 79 ? -9.663 -9.952 -1.273 1.00 95.81 79 VAL A C 1
ATOM 669 O O . VAL A 1 79 ? -9.603 -10.109 -0.057 1.00 95.81 79 VAL A O 1
ATOM 672 N N . GLU A 1 80 ? -10.131 -10.900 -2.085 1.00 95.75 80 GLU A N 1
ATOM 673 C CA . GLU A 1 80 ? -10.653 -12.178 -1.598 1.00 95.75 80 GLU A CA 1
ATOM 674 C C . GLU A 1 80 ? -9.568 -13.226 -1.315 1.00 95.75 80 GLU A C 1
ATOM 676 O O . GLU A 1 80 ? -9.797 -14.136 -0.519 1.00 95.75 80 GLU A O 1
ATOM 681 N N . ASP A 1 81 ? -8.377 -13.076 -1.899 1.00 97.19 81 ASP A N 1
ATOM 682 C CA . ASP A 1 81 ? -7.300 -14.072 -1.828 1.00 97.19 81 ASP A CA 1
ATOM 683 C C . ASP A 1 81 ? -6.305 -13.831 -0.682 1.00 97.19 81 ASP A C 1
ATOM 685 O O . ASP A 1 81 ? -5.532 -14.733 -0.324 1.00 97.19 81 ASP A O 1
ATOM 689 N N . TYR A 1 82 ? -6.313 -12.623 -0.108 1.00 97.00 82 TYR A N 1
ATOM 690 C CA . TYR A 1 82 ? -5.358 -12.163 0.897 1.00 97.00 82 TYR A CA 1
ATOM 691 C C . TYR A 1 82 ? -6.045 -11.446 2.065 1.00 97.00 82 TYR A C 1
ATOM 693 O O . TYR A 1 82 ? -7.122 -10.879 1.927 1.00 97.00 82 TYR A O 1
ATOM 701 N N . ASP A 1 83 ? -5.385 -11.450 3.225 1.00 93.25 83 ASP A N 1
ATOM 702 C CA . ASP A 1 83 ? -5.922 -10.880 4.470 1.00 93.25 83 ASP A CA 1
ATOM 703 C C . ASP A 1 83 ? -5.262 -9.537 4.819 1.00 93.25 83 ASP A C 1
ATOM 705 O O . ASP A 1 83 ? -5.871 -8.681 5.461 1.00 93.25 83 ASP A O 1
ATOM 709 N N . TYR A 1 84 ? -4.011 -9.350 4.384 1.00 94.75 84 TYR A N 1
ATOM 710 C CA . TYR A 1 84 ? -3.200 -8.162 4.637 1.00 94.75 84 TYR A CA 1
ATOM 711 C C . TYR A 1 84 ? -2.486 -7.727 3.361 1.00 94.75 84 TYR A C 1
ATOM 713 O O . TYR A 1 84 ? -1.900 -8.548 2.652 1.00 94.75 84 TYR A O 1
ATOM 721 N N . PHE A 1 85 ? -2.502 -6.424 3.110 1.00 97.25 85 PHE A N 1
ATOM 722 C CA . PHE A 1 85 ? -1.950 -5.785 1.926 1.00 97.25 85 PHE A CA 1
ATOM 723 C C . PHE A 1 85 ? -0.924 -4.754 2.372 1.00 97.25 85 PHE A C 1
ATOM 725 O O . PHE A 1 85 ? -1.285 -3.692 2.878 1.00 97.25 85 PHE A O 1
ATOM 732 N N . TYR A 1 86 ? 0.351 -5.089 2.219 1.00 96.88 86 TYR A N 1
ATOM 733 C CA . TYR A 1 86 ? 1.455 -4.192 2.528 1.00 96.88 86 TYR A CA 1
ATOM 734 C C . TYR A 1 86 ? 1.865 -3.441 1.265 1.00 96.88 86 TYR A C 1
ATOM 736 O O . TYR A 1 86 ? 2.065 -4.080 0.236 1.00 96.88 86 TYR A O 1
ATOM 744 N N . ILE A 1 87 ? 2.013 -2.119 1.332 1.00 97.50 87 ILE A N 1
ATOM 745 C CA . ILE A 1 87 ? 2.507 -1.301 0.221 1.00 97.50 87 ILE A CA 1
ATOM 746 C C . ILE A 1 87 ? 3.755 -0.513 0.619 1.00 97.50 87 ILE A C 1
ATOM 748 O O . ILE A 1 87 ? 3.816 0.043 1.715 1.00 97.50 87 ILE A O 1
ATOM 752 N N . SER A 1 88 ? 4.733 -0.434 -0.285 1.00 95.75 88 SER A N 1
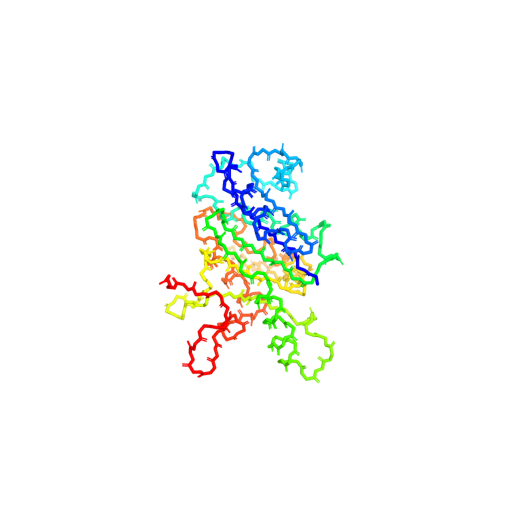ATOM 753 C CA . SER A 1 88 ? 5.969 0.334 -0.092 1.00 95.75 88 SER A CA 1
ATOM 754 C C . SER A 1 88 ? 6.565 0.857 -1.402 1.00 95.75 88 SER A C 1
ATOM 756 O O . SER A 1 88 ? 6.121 0.489 -2.493 1.00 95.75 88 SER A O 1
ATOM 758 N N . GLY A 1 89 ? 7.613 1.677 -1.283 1.00 95.38 89 GLY A N 1
ATOM 759 C CA . GLY A 1 89 ? 8.516 2.016 -2.383 1.00 95.38 89 GLY A CA 1
ATOM 760 C C . GLY A 1 89 ? 9.525 0.909 -2.709 1.00 95.38 89 GLY A C 1
ATOM 761 O O . GLY A 1 89 ? 9.589 -0.140 -2.051 1.00 95.38 89 GLY A O 1
ATOM 762 N N . ASP A 1 90 ? 10.323 1.154 -3.747 1.00 95.31 90 ASP A N 1
ATOM 763 C CA . ASP A 1 90 ? 11.377 0.257 -4.237 1.00 95.31 90 ASP A CA 1
ATOM 764 C C . ASP A 1 90 ? 12.701 0.351 -3.450 1.00 95.31 90 ASP A C 1
ATOM 766 O O . ASP A 1 90 ? 13.619 -0.440 -3.669 1.00 95.31 90 ASP A O 1
ATOM 770 N N . ASP A 1 91 ? 12.774 1.248 -2.471 1.00 94.31 91 ASP A N 1
ATOM 771 C CA . ASP A 1 91 ? 13.905 1.501 -1.576 1.00 94.31 91 ASP A CA 1
ATOM 772 C C . ASP A 1 91 ? 13.744 0.872 -0.176 1.00 94.31 91 ASP A C 1
ATOM 774 O O . ASP A 1 91 ? 14.542 1.127 0.726 1.00 94.31 91 ASP A O 1
ATOM 778 N N . VAL A 1 92 ? 12.751 -0.006 0.002 1.00 93.44 92 VAL A N 1
ATOM 779 C CA . VAL A 1 92 ? 12.417 -0.626 1.296 1.00 93.44 92 VAL A CA 1
ATOM 780 C C . VAL A 1 92 ? 12.932 -2.062 1.434 1.00 93.44 92 VAL A C 1
ATOM 782 O O . VAL A 1 92 ? 12.952 -2.852 0.480 1.00 93.44 92 VAL A O 1
ATOM 785 N N . TYR A 1 93 ? 13.291 -2.430 2.666 1.00 93.25 93 TYR A N 1
ATOM 786 C CA . TYR A 1 93 ? 13.528 -3.806 3.090 1.00 93.25 93 TYR A CA 1
ATOM 787 C C . TYR A 1 93 ? 12.536 -4.214 4.187 1.00 93.25 93 TYR A C 1
ATOM 789 O O . TYR A 1 93 ? 12.587 -3.699 5.302 1.00 93.25 93 TYR A O 1
ATOM 797 N N . LEU A 1 94 ? 11.658 -5.175 3.887 1.00 93.31 94 LEU A N 1
ATOM 798 C CA . LEU A 1 94 ? 10.678 -5.688 4.844 1.00 93.31 94 LEU A CA 1
ATOM 799 C C . LEU A 1 94 ? 11.169 -6.987 5.499 1.00 93.31 94 LEU A C 1
ATOM 801 O O . LEU A 1 94 ? 11.431 -7.986 4.830 1.00 93.31 94 LEU A O 1
ATOM 805 N N . LEU A 1 95 ? 11.205 -7.016 6.832 1.00 93.56 95 LEU A N 1
ATOM 806 C CA . LEU A 1 95 ? 11.362 -8.250 7.607 1.00 93.56 95 LEU A CA 1
ATOM 807 C C . LEU A 1 95 ? 10.021 -9.003 7.661 1.00 93.56 95 LEU A C 1
ATOM 809 O O . LEU A 1 95 ? 9.294 -8.924 8.649 1.00 93.56 95 LEU A O 1
ATOM 813 N N . VAL A 1 96 ? 9.678 -9.731 6.593 1.00 94.06 96 VAL A N 1
ATOM 814 C CA . VAL A 1 96 ? 8.338 -10.331 6.411 1.00 94.06 96 VAL A CA 1
ATOM 815 C C . VAL A 1 96 ? 7.954 -11.295 7.537 1.00 94.06 96 VAL A C 1
ATOM 817 O O . VAL A 1 96 ? 6.801 -11.321 7.957 1.00 94.06 96 VAL A O 1
ATOM 820 N N . ASN A 1 97 ? 8.905 -12.057 8.081 1.00 91.38 97 ASN A N 1
ATOM 821 C CA . ASN A 1 97 ? 8.628 -12.945 9.214 1.00 91.38 97 ASN A CA 1
ATOM 822 C C . ASN A 1 97 ? 8.292 -12.171 10.499 1.00 91.38 97 ASN A C 1
ATOM 824 O O . ASN A 1 97 ? 7.396 -12.581 11.236 1.00 91.38 97 ASN A O 1
ATOM 828 N N . ASN A 1 98 ? 8.958 -11.039 10.750 1.00 89.75 98 ASN A N 1
ATOM 829 C CA . ASN A 1 98 ? 8.643 -10.176 11.890 1.00 89.75 98 ASN A CA 1
ATOM 830 C C . ASN A 1 98 ? 7.267 -9.535 11.702 1.00 89.75 98 ASN A C 1
ATOM 832 O O . ASN A 1 98 ? 6.461 -9.539 12.625 1.00 89.75 98 ASN A O 1
ATOM 836 N N . PHE A 1 99 ? 6.974 -9.063 10.488 1.00 90.00 99 PHE A N 1
ATOM 837 C CA . PHE A 1 99 ? 5.658 -8.542 10.129 1.00 90.00 99 PHE A CA 1
ATOM 838 C C . PHE A 1 99 ? 4.546 -9.576 10.350 1.00 90.00 99 PHE A C 1
ATOM 840 O O . PHE A 1 99 ? 3.541 -9.290 10.997 1.00 90.00 99 PHE A O 1
ATOM 847 N N . ARG A 1 100 ? 4.747 -10.807 9.869 1.00 90.56 100 ARG A N 1
ATOM 848 C CA . ARG A 1 100 ? 3.797 -11.909 10.052 1.00 90.56 100 ARG A CA 1
ATOM 849 C C . ARG A 1 100 ? 3.583 -12.224 11.533 1.00 90.56 100 ARG A C 1
ATOM 851 O O . ARG A 1 100 ? 2.443 -12.390 11.949 1.00 90.56 100 ARG A O 1
ATOM 858 N N . SER A 1 101 ? 4.660 -12.244 12.320 1.00 87.31 101 SER A N 1
ATOM 859 C CA . SER A 1 101 ? 4.589 -12.424 13.773 1.00 87.31 101 SER A CA 1
ATOM 860 C C . SER A 1 101 ? 3.803 -11.302 14.458 1.00 87.31 101 SER A C 1
ATOM 862 O O . SER A 1 101 ? 2.971 -11.584 15.313 1.00 87.31 101 SER A O 1
ATOM 864 N N . TYR A 1 102 ? 4.014 -10.042 14.063 1.00 84.31 102 TYR A N 1
ATOM 865 C CA . TYR A 1 102 ? 3.281 -8.894 14.605 1.00 84.31 102 TYR A CA 1
ATOM 866 C C . TYR A 1 102 ? 1.775 -8.998 14.324 1.00 84.31 102 TYR A C 1
ATOM 868 O O . TYR A 1 102 ? 0.962 -8.844 15.232 1.00 84.31 102 TYR A O 1
ATOM 876 N N . ILE A 1 103 ? 1.394 -9.341 13.091 1.00 85.06 103 ILE A N 1
ATOM 877 C CA . ILE A 1 103 ? -0.011 -9.572 12.739 1.00 85.06 103 ILE A CA 1
ATOM 878 C C . ILE A 1 103 ? -0.628 -10.673 13.618 1.00 85.06 103 ILE A C 1
ATOM 880 O O . ILE A 1 103 ? -1.660 -10.445 14.246 1.00 85.06 103 ILE A O 1
ATOM 884 N N . GLN A 1 104 ? 0.020 -11.840 13.676 1.00 81.75 104 GLN A N 1
ATOM 885 C CA . GLN A 1 104 ? -0.526 -13.036 14.326 1.00 81.75 104 GLN A CA 1
ATOM 886 C C . GLN A 1 104 ? -0.575 -12.933 15.850 1.00 81.75 104 GLN A C 1
ATOM 888 O O . GLN A 1 104 ? -1.473 -13.474 16.482 1.00 81.75 104 GLN A O 1
ATOM 893 N N . ASN A 1 105 ? 0.408 -12.274 16.460 1.00 76.06 105 ASN A N 1
ATOM 894 C CA . ASN A 1 105 ? 0.541 -12.267 17.913 1.00 76.06 105 ASN A CA 1
ATOM 895 C C . ASN A 1 105 ? 0.032 -10.983 18.553 1.00 76.06 105 ASN A C 1
ATOM 897 O O . ASN A 1 105 ? -0.383 -11.018 19.697 1.00 76.06 105 ASN A O 1
ATOM 901 N N . GLU A 1 106 ? 0.073 -9.843 17.870 1.00 68.88 106 GLU A N 1
ATOM 902 C CA . GLU A 1 106 ? -0.283 -8.566 18.495 1.00 68.88 106 GLU A CA 1
ATOM 903 C C . GLU A 1 106 ? -1.653 -8.106 18.006 1.00 68.88 106 GLU A C 1
ATOM 905 O O . GLU A 1 106 ? -2.555 -7.876 18.808 1.00 68.88 106 GLU A O 1
ATOM 910 N N . LEU A 1 107 ? -1.855 -8.035 16.688 1.00 68.25 107 LEU A N 1
ATOM 911 C CA . LEU A 1 107 ? -3.111 -7.525 16.133 1.00 68.25 107 LEU A CA 1
ATOM 912 C C . LEU A 1 107 ? -4.288 -8.488 16.315 1.00 68.25 107 LEU A C 1
ATOM 914 O O . LEU A 1 107 ? -5.409 -8.031 16.545 1.00 68.25 107 LEU A O 1
ATOM 918 N N . GLU A 1 108 ? -4.053 -9.798 16.231 1.00 63.62 108 GLU A N 1
ATOM 919 C CA . GLU A 1 108 ? -5.091 -10.802 16.489 1.00 63.62 108 GLU A CA 1
ATOM 920 C C . GLU A 1 108 ? -5.486 -10.854 17.976 1.00 63.62 108 GLU A C 1
ATOM 922 O O . GLU A 1 108 ? -6.668 -10.999 18.277 1.00 63.62 108 GLU A O 1
ATOM 927 N N . LEU A 1 109 ? -4.550 -10.630 18.911 1.00 58.59 109 LEU A N 1
ATOM 928 C CA . LEU A 1 109 ? -4.844 -10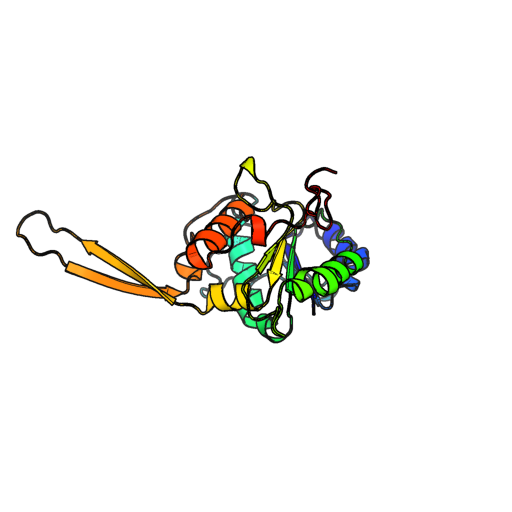.595 20.354 1.00 58.59 109 LEU A CA 1
ATOM 929 C C . LEU A 1 109 ? -5.610 -9.340 20.803 1.00 58.59 109 LEU A C 1
ATOM 931 O O . LEU A 1 109 ? -6.268 -9.368 21.842 1.00 58.59 109 LEU A O 1
ATOM 935 N N . LEU A 1 110 ? -5.566 -8.248 20.030 1.00 57.78 110 LEU A N 1
ATOM 936 C CA . LEU A 1 110 ? -6.374 -7.046 20.283 1.00 57.78 110 LEU A CA 1
ATOM 937 C C . LEU A 1 110 ? -7.873 -7.257 20.021 1.00 57.78 110 LEU A C 1
ATOM 939 O O . LEU A 1 110 ? -8.662 -6.332 20.218 1.00 57.78 110 LEU A O 1
ATOM 943 N N . VAL A 1 111 ? -8.279 -8.444 19.566 1.00 56.25 111 VAL A N 1
ATOM 944 C CA . VAL A 1 111 ? -9.680 -8.794 19.347 1.00 56.25 111 VAL A CA 1
ATOM 945 C C . VAL A 1 111 ? -10.024 -9.943 20.285 1.00 56.25 111 VAL A C 1
ATOM 947 O O . VAL A 1 111 ? -9.575 -11.069 20.119 1.00 56.25 111 VAL A O 1
ATOM 950 N N . SER A 1 112 ? -10.834 -9.654 21.305 1.00 50.69 112 SER A N 1
ATOM 951 C CA . SER A 1 112 ? -11.372 -10.667 22.225 1.00 50.69 112 SER A CA 1
ATOM 952 C C . SER A 1 112 ? -12.385 -11.610 21.562 1.00 50.69 112 SER A C 1
ATOM 954 O O . SER A 1 112 ? -12.940 -12.474 22.233 1.00 50.69 112 SER A O 1
ATOM 956 N N . ASP A 1 113 ? -12.654 -11.410 20.272 1.00 48.94 113 ASP A N 1
ATOM 957 C CA . ASP A 1 113 ? -13.597 -12.160 19.455 1.00 48.94 113 ASP A CA 1
ATOM 958 C C . ASP A 1 113 ? -12.899 -12.555 18.147 1.00 48.94 113 ASP A C 1
ATOM 960 O O . ASP A 1 113 ? -12.041 -11.833 17.645 1.00 48.94 113 ASP A O 1
ATOM 964 N N . SER A 1 114 ? -13.214 -13.725 17.611 1.00 49.88 114 SER A N 1
ATOM 965 C CA . SER A 1 114 ? -12.403 -14.477 16.640 1.00 49.88 114 SER A CA 1
ATOM 966 C C . SER A 1 114 ? -12.252 -13.877 15.227 1.00 49.88 114 SER A C 1
ATOM 968 O O . SER A 1 114 ? -11.992 -14.626 14.291 1.00 49.88 114 SER A O 1
ATOM 970 N N . ASP A 1 115 ? -12.435 -12.571 15.035 1.00 56.72 115 ASP A N 1
ATOM 971 C CA . ASP A 1 115 ? -12.622 -11.975 13.709 1.00 56.72 115 ASP A CA 1
ATOM 972 C C . ASP A 1 115 ? -11.791 -10.696 13.501 1.00 56.72 115 ASP A C 1
ATOM 974 O O . ASP A 1 115 ? -12.285 -9.648 13.082 1.00 56.72 115 ASP A O 1
ATOM 978 N N . SER A 1 116 ? -10.486 -10.766 13.786 1.00 55.94 116 SER A N 1
ATOM 979 C CA . SER A 1 116 ? -9.540 -9.646 13.622 1.00 55.94 116 SER A CA 1
ATOM 980 C 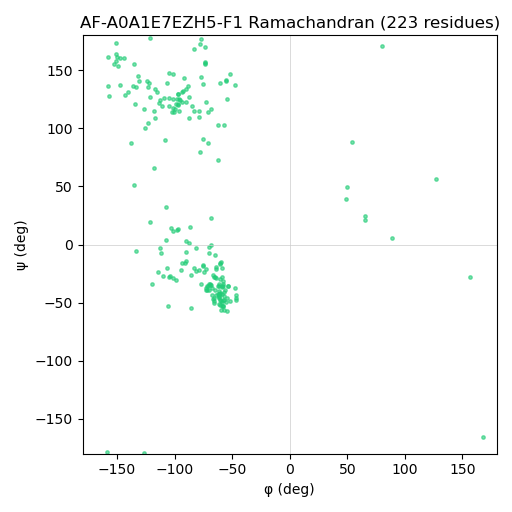C . SER A 1 116 ? -9.445 -9.091 12.195 1.00 55.94 116 SER A C 1
ATOM 982 O O . SER A 1 116 ? -9.042 -7.940 12.003 1.00 55.94 116 SER A O 1
ATOM 984 N N . VAL A 1 117 ? -9.863 -9.887 11.209 1.00 59.38 117 VAL A N 1
ATOM 985 C CA . VAL A 1 117 ? -9.943 -9.516 9.793 1.00 59.38 117 VAL A CA 1
ATOM 986 C C . VAL A 1 117 ? -11.185 -8.673 9.491 1.00 59.38 117 VAL A C 1
ATOM 988 O O . VAL A 1 117 ? -11.161 -7.930 8.518 1.00 59.38 117 VAL A O 1
ATOM 991 N N . SER A 1 118 ? -12.235 -8.731 10.320 1.00 71.31 118 SER A N 1
ATOM 992 C CA . SER A 1 118 ? -13.516 -8.038 10.090 1.00 71.31 118 SER A CA 1
ATOM 993 C C . SER A 1 118 ? -13.509 -6.556 10.490 1.00 71.31 118 SER A C 1
ATOM 995 O O . SER A 1 118 ? -14.300 -5.764 9.973 1.00 71.31 118 SER A O 1
ATOM 997 N N . VAL A 1 119 ? -12.598 -6.157 11.383 1.00 82.69 119 VAL A N 1
ATOM 998 C CA . VAL A 1 119 ? -12.440 -4.764 11.825 1.00 82.69 119 VAL A CA 1
ATOM 999 C C . VAL A 1 119 ? -11.444 -4.060 10.904 1.00 82.69 119 VAL A C 1
ATOM 1001 O O . VAL A 1 119 ? -10.311 -4.528 10.808 1.00 82.69 119 VAL A O 1
ATOM 1004 N N . PRO A 1 120 ? -11.800 -2.945 10.239 1.00 87.44 120 PRO A N 1
ATOM 1005 C CA . PRO A 1 120 ? -10.865 -2.173 9.427 1.00 87.44 120 PRO A CA 1
ATOM 1006 C C . PRO A 1 120 ? -9.623 -1.757 10.209 1.00 87.44 120 PRO A C 1
ATOM 1008 O O . PRO A 1 120 ? -9.719 -1.108 11.249 1.00 87.44 120 PRO A O 1
ATOM 1011 N N . ARG A 1 121 ? -8.447 -2.103 9.687 1.00 86.88 121 ARG A N 1
ATOM 1012 C CA . ARG A 1 121 ? -7.157 -1.689 10.233 1.00 86.88 121 ARG A CA 1
ATOM 1013 C C . ARG A 1 121 ? -6.262 -1.128 9.145 1.00 86.88 121 ARG A C 1
ATOM 1015 O O . ARG A 1 121 ? -6.173 -1.659 8.037 1.00 86.88 121 ARG A O 1
ATOM 1022 N N . HIS A 1 122 ? -5.557 -0.078 9.525 1.00 88.38 122 HIS A N 1
ATOM 1023 C CA . HIS A 1 122 ? -4.513 0.563 8.752 1.00 88.38 122 HIS A CA 1
ATOM 1024 C C . HIS A 1 122 ? -3.358 0.802 9.709 1.00 88.38 122 HIS A C 1
ATOM 1026 O O . HIS A 1 122 ? -3.574 1.449 10.722 1.00 88.38 122 HIS A O 1
ATOM 1032 N N . PHE A 1 123 ? -2.175 0.260 9.441 1.00 86.44 123 PHE A N 1
ATOM 1033 C CA . PHE A 1 123 ? -1.065 0.342 10.388 1.00 86.44 123 PHE A CA 1
ATOM 1034 C C . PHE A 1 123 ? 0.292 0.376 9.694 1.00 86.44 123 PHE A C 1
ATOM 1036 O O . PHE A 1 123 ? 0.458 -0.089 8.566 1.00 86.44 123 PHE A O 1
ATOM 1043 N N . GLY A 1 124 ? 1.259 0.972 10.375 1.00 87.88 124 GLY A N 1
ATOM 1044 C CA . GLY A 1 124 ? 2.589 1.266 9.863 1.00 87.88 124 GLY A CA 1
ATOM 1045 C C . GLY A 1 124 ? 3.294 2.217 10.818 1.00 87.88 124 GLY A C 1
ATOM 1046 O O . GLY A 1 124 ? 2.832 2.433 11.936 1.00 87.88 124 GLY A O 1
ATOM 1047 N N . SER A 1 125 ? 4.392 2.828 10.384 1.00 87.12 125 SER A N 1
ATOM 1048 C CA . SER A 1 125 ? 5.059 3.796 11.252 1.00 87.12 125 SER A CA 1
ATOM 1049 C C . SER A 1 125 ? 4.193 5.043 11.426 1.00 87.12 125 SER A C 1
ATOM 1051 O O . SER A 1 125 ? 3.905 5.740 10.451 1.00 87.12 125 SER A O 1
ATOM 1053 N N . TRP A 1 126 ? 3.750 5.327 12.649 1.00 86.25 126 TRP A N 1
ATOM 1054 C CA . TRP A 1 126 ? 2.905 6.482 12.943 1.00 86.25 126 TRP A CA 1
ATOM 1055 C C . TRP A 1 126 ? 3.746 7.727 13.246 1.00 86.25 126 TRP A C 1
ATOM 1057 O O . TRP A 1 126 ? 4.704 7.681 14.016 1.00 86.25 126 TRP A O 1
ATOM 1067 N N . LEU A 1 127 ? 3.352 8.871 12.680 1.00 87.00 127 LEU A N 1
ATOM 1068 C CA . LEU A 1 127 ? 3.930 10.194 12.917 1.00 87.00 127 LEU A CA 1
ATOM 1069 C C . LEU A 1 127 ? 2.949 11.049 13.744 1.00 87.00 127 LEU A C 1
ATOM 1071 O O . LEU A 1 127 ? 2.145 11.792 13.165 1.00 87.00 127 LEU A O 1
ATOM 1075 N N . PRO A 1 128 ? 3.020 11.029 15.094 1.00 83.75 128 PRO A N 1
ATOM 1076 C CA . PRO A 1 128 ? 2.056 11.721 15.954 1.00 83.75 128 PRO A CA 1
ATOM 1077 C C . PRO A 1 128 ? 1.937 13.217 15.673 1.00 83.75 128 PRO A C 1
ATOM 1079 O O . PRO A 1 128 ? 0.837 13.761 15.652 1.00 83.75 128 PRO A O 1
ATOM 1082 N N . SER A 1 129 ? 3.063 13.883 15.400 1.00 86.06 129 SER A N 1
ATOM 1083 C CA . SER A 1 129 ? 3.110 15.328 15.132 1.00 86.06 129 SER A CA 1
ATOM 1084 C C . SER A 1 129 ? 2.351 15.739 13.870 1.00 86.06 129 SER A C 1
ATOM 1086 O O . SER A 1 129 ? 1.973 16.900 13.723 1.00 86.06 129 SER A O 1
ATOM 1088 N N . LYS A 1 130 ? 2.128 14.792 12.957 1.00 85.50 130 LYS A N 1
ATOM 1089 C CA . LYS A 1 130 ? 1.446 15.002 11.682 1.00 85.50 130 LYS A CA 1
ATOM 1090 C C . LYS A 1 130 ? 0.086 14.304 11.613 1.00 85.50 130 LYS A C 1
ATOM 1092 O O . LYS A 1 130 ? -0.649 14.540 10.656 1.00 85.50 130 LYS A O 1
ATOM 1097 N N . SER A 1 131 ? -0.248 13.487 12.613 1.00 87.00 131 SER A N 1
ATOM 1098 C CA . SER A 1 131 ? -1.435 12.631 12.638 1.00 87.00 131 SER A CA 1
ATOM 1099 C C . SER A 1 131 ? -1.585 11.807 11.348 1.00 87.00 131 SER A C 1
ATOM 1101 O O . SER A 1 131 ? -2.625 11.832 10.686 1.00 87.00 131 SER A O 1
ATOM 1103 N N . MET A 1 132 ? -0.504 11.137 10.942 1.00 89.38 132 MET A N 1
ATOM 1104 C CA . MET A 1 132 ? -0.464 10.298 9.741 1.00 89.38 132 MET A CA 1
ATOM 1105 C C . MET A 1 132 ? 0.520 9.145 9.899 1.00 89.38 132 MET A C 1
ATOM 1107 O O . MET A 1 132 ? 1.439 9.220 10.711 1.00 89.38 132 MET A O 1
ATOM 1111 N N . ILE A 1 133 ? 0.368 8.125 9.065 1.00 89.00 133 ILE A N 1
ATOM 1112 C CA . ILE A 1 133 ? 1.418 7.136 8.832 1.00 89.00 133 ILE A CA 1
ATOM 1113 C C . ILE A 1 133 ? 2.541 7.738 7.978 1.00 89.00 133 ILE A C 1
ATOM 1115 O O . ILE A 1 133 ? 2.314 8.679 7.216 1.00 89.00 133 ILE A O 1
ATOM 1119 N N . ALA A 1 134 ? 3.742 7.186 8.080 1.00 88.75 134 ALA A N 1
ATOM 1120 C CA . ALA A 1 134 ? 4.838 7.480 7.172 1.00 88.75 134 ALA A CA 1
ATOM 1121 C C . ALA A 1 134 ? 4.784 6.555 5.950 1.00 88.75 134 ALA A C 1
ATOM 1123 O O . ALA A 1 134 ? 4.781 5.334 6.098 1.00 88.75 134 ALA A O 1
ATOM 1124 N N . GLY A 1 135 ? 4.793 7.128 4.743 1.00 88.12 135 GLY A N 1
ATOM 1125 C CA . GLY A 1 135 ? 4.803 6.351 3.499 1.00 88.12 135 GLY A CA 1
ATOM 1126 C C . GLY A 1 135 ? 6.110 5.599 3.243 1.00 88.12 135 GLY A C 1
ATOM 1127 O O . GLY A 1 135 ? 6.074 4.486 2.725 1.00 88.12 135 GLY A O 1
ATOM 1128 N N . GLY A 1 136 ? 7.250 6.178 3.644 1.00 87.50 136 GLY A N 1
ATOM 1129 C CA . GLY A 1 136 ? 8.595 5.657 3.356 1.00 87.50 136 GLY A CA 1
ATOM 1130 C C . GLY A 1 136 ? 8.811 4.204 3.799 1.00 87.50 136 GLY A C 1
ATOM 1131 O O . GLY A 1 136 ? 9.070 3.361 2.948 1.00 87.50 136 GLY A O 1
ATOM 1132 N N . PRO A 1 137 ? 8.626 3.859 5.087 1.00 88.31 137 PRO A N 1
ATOM 1133 C CA . PRO A 1 137 ? 8.737 2.474 5.559 1.00 88.31 137 PRO A CA 1
ATOM 1134 C C . PRO A 1 137 ? 7.677 1.525 4.980 1.00 88.31 137 PRO A C 1
ATOM 1136 O O . PRO A 1 137 ? 7.765 0.315 5.187 1.00 88.31 137 PRO A O 1
ATOM 1139 N N . GLY A 1 138 ? 6.673 2.050 4.279 1.00 92.50 138 GLY A N 1
ATOM 1140 C CA . GLY A 1 138 ? 5.475 1.338 3.868 1.00 92.50 138 GLY A CA 1
ATOM 1141 C C . GLY A 1 138 ? 4.434 1.212 4.980 1.00 92.50 138 GLY A C 1
ATOM 1142 O O . GLY A 1 138 ? 4.668 1.539 6.145 1.00 92.50 138 GLY A O 1
ATOM 1143 N N . TYR A 1 139 ? 3.254 0.740 4.595 1.00 93.38 139 TYR A N 1
ATOM 1144 C CA . TYR A 1 139 ? 2.107 0.578 5.484 1.00 93.38 139 TYR A CA 1
ATOM 1145 C C . TYR A 1 139 ? 1.2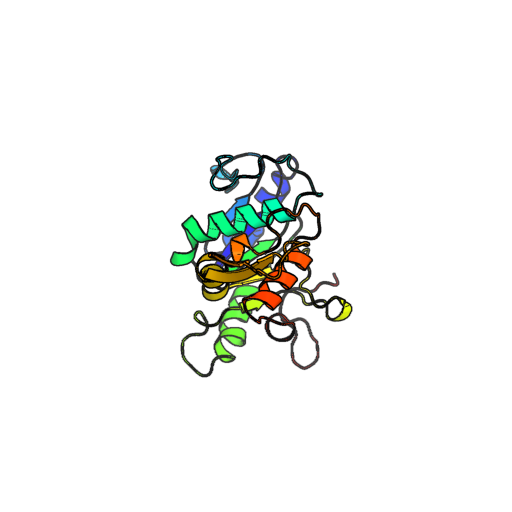05 -0.564 5.027 1.00 93.38 139 TYR A C 1
ATOM 1147 O O . TYR A 1 139 ? 1.294 -1.037 3.894 1.00 93.38 139 TYR A O 1
ATOM 1155 N N . THR A 1 140 ? 0.328 -1.010 5.922 1.00 93.69 140 THR A N 1
ATOM 1156 C CA . THR A 1 140 ? -0.548 -2.160 5.705 1.00 93.69 140 THR A CA 1
ATOM 1157 C C . THR A 1 140 ? -2.011 -1.783 5.866 1.00 93.69 140 THR A C 1
ATOM 1159 O O . THR A 1 140 ? -2.383 -1.133 6.843 1.00 93.69 140 THR A O 1
ATOM 1162 N N . LEU A 1 141 ? -2.847 -2.257 4.943 1.00 93.81 141 LEU A N 1
ATOM 1163 C CA . LEU A 1 141 ? -4.297 -2.355 5.116 1.00 93.81 141 LEU A CA 1
ATOM 1164 C C . LEU A 1 141 ? -4.676 -3.822 5.315 1.00 93.81 141 LEU A C 1
ATOM 1166 O O . LEU A 1 141 ? -4.141 -4.695 4.630 1.00 93.81 141 LEU A O 1
ATOM 1170 N N . ASN A 1 142 ? -5.599 -4.110 6.230 1.00 92.44 142 ASN A N 1
ATOM 1171 C CA . ASN A 1 142 ? -6.225 -5.432 6.258 1.00 92.44 142 ASN A CA 1
ATOM 1172 C C . ASN A 1 142 ? -7.391 -5.513 5.259 1.00 92.44 142 ASN A C 1
ATOM 1174 O O . ASN A 1 142 ? -7.852 -4.499 4.724 1.00 92.44 142 ASN A O 1
ATOM 1178 N N . LYS A 1 143 ? -7.881 -6.732 5.024 1.00 93.38 143 LYS A N 1
ATOM 1179 C CA . LYS A 1 143 ? -8.994 -7.008 4.110 1.00 93.38 143 LYS A CA 1
ATOM 1180 C C . LYS A 1 143 ? -10.228 -6.151 4.401 1.00 93.38 143 LYS A C 1
ATOM 1182 O O . LYS A 1 143 ? -10.713 -5.508 3.476 1.00 93.38 143 LYS A O 1
ATOM 1187 N N . ALA A 1 144 ? -10.684 -6.053 5.655 1.00 91.31 144 ALA A N 1
ATOM 1188 C CA . ALA A 1 144 ? -11.845 -5.221 5.983 1.00 91.31 144 ALA A CA 1
ATOM 1189 C C . ALA A 1 144 ? -11.640 -3.740 5.659 1.00 91.31 144 ALA A C 1
ATOM 1191 O O . ALA A 1 144 ? -12.557 -3.114 5.133 1.00 91.31 144 ALA A O 1
ATOM 1192 N N . ALA A 1 145 ? -10.464 -3.165 5.937 1.00 92.31 145 ALA A N 1
ATOM 1193 C CA . ALA A 1 145 ? -10.195 -1.778 5.567 1.00 92.31 145 ALA A CA 1
ATOM 1194 C C . ALA A 1 145 ? -10.261 -1.593 4.05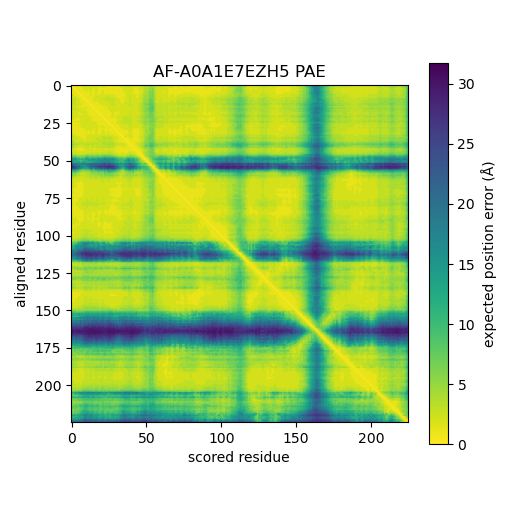3 1.00 92.31 145 ALA A C 1
ATOM 1196 O O . ALA A 1 145 ? -10.899 -0.652 3.586 1.00 92.31 145 ALA A O 1
ATOM 1197 N N . LEU A 1 146 ? -9.657 -2.507 3.289 1.00 93.62 146 LEU A N 1
ATOM 1198 C CA . LEU A 1 146 ? -9.672 -2.427 1.835 1.00 93.62 146 LEU A CA 1
ATOM 1199 C C . LEU A 1 146 ? -11.091 -2.595 1.266 1.00 93.62 146 LEU A C 1
ATOM 1201 O O . LEU A 1 146 ? -11.519 -1.747 0.492 1.00 93.62 146 LEU A O 1
ATOM 1205 N N . GLN A 1 147 ? -11.847 -3.614 1.686 1.00 93.00 147 GLN A N 1
ATOM 1206 C CA . GLN A 1 147 ? -13.237 -3.822 1.253 1.00 93.00 147 GLN A CA 1
ATOM 1207 C C . GLN A 1 147 ? -14.105 -2.608 1.585 1.00 93.00 147 GLN A C 1
ATOM 1209 O O . GLN A 1 147 ? -14.716 -2.011 0.702 1.00 93.00 147 GLN A O 1
ATOM 1214 N N . GLN A 1 148 ? -14.103 -2.158 2.842 1.00 90.81 148 GLN A N 1
ATOM 1215 C CA . GLN A 1 148 ? -14.958 -1.047 3.255 1.00 90.81 148 GLN A CA 1
ATOM 1216 C C . GLN A 1 148 ? -14.628 0.252 2.517 1.00 90.81 148 GLN A C 1
ATOM 1218 O O . GLN A 1 148 ? -15.536 1.007 2.168 1.00 90.81 148 GLN A O 1
ATOM 1223 N N . PHE A 1 149 ? -13.353 0.501 2.215 1.00 89.12 149 PHE A N 1
ATOM 1224 C CA . PHE A 1 149 ? -12.939 1.699 1.492 1.00 89.12 149 PHE A CA 1
ATOM 1225 C C . PHE A 1 149 ? -13.496 1.784 0.061 1.00 89.12 149 PHE A C 1
ATOM 1227 O O . PHE A 1 149 ? -13.712 2.886 -0.456 1.00 89.12 149 PHE A O 1
ATOM 1234 N N . PHE A 1 150 ? -13.755 0.640 -0.574 1.00 88.81 150 PHE A N 1
ATOM 1235 C CA . PHE A 1 150 ? -14.263 0.562 -1.945 1.00 88.81 150 PHE A CA 1
ATOM 1236 C C . PHE A 1 150 ? -15.756 0.215 -2.034 1.00 88.81 150 PHE A C 1
ATOM 1238 O O . PHE A 1 150 ? -16.411 0.646 -2.983 1.00 88.81 150 PHE A O 1
ATOM 1245 N N . GLU A 1 151 ? -16.311 -0.491 -1.051 1.00 87.38 151 GLU A N 1
ATOM 1246 C CA . GLU A 1 151 ? -17.687 -1.001 -1.082 1.00 87.38 151 GLU A CA 1
ATOM 1247 C C . GLU A 1 151 ? -18.685 -0.126 -0.311 1.00 87.38 151 GLU A C 1
ATOM 1249 O O . GLU A 1 151 ? -19.850 -0.031 -0.705 1.00 87.38 151 GLU A O 1
ATOM 1254 N N . ILE A 1 152 ? -18.264 0.563 0.761 1.00 84.62 152 ILE A N 1
ATOM 1255 C CA . ILE A 1 152 ? -19.177 1.430 1.517 1.00 84.62 152 ILE A CA 1
ATOM 1256 C C . ILE A 1 152 ? -19.479 2.687 0.709 1.00 84.62 152 ILE A C 1
ATOM 1258 O O . ILE A 1 152 ? -18.591 3.475 0.374 1.00 84.62 152 ILE A O 1
ATOM 1262 N N . THR A 1 153 ? -20.765 2.921 0.456 1.00 82.81 153 THR A N 1
ATOM 1263 C CA . THR A 1 153 ? -21.247 4.151 -0.166 1.00 82.81 153 THR A CA 1
ATOM 1264 C C . THR A 1 153 ? -21.630 5.193 0.874 1.00 82.81 153 THR A C 1
ATOM 1266 O O . THR A 1 153 ? -22.405 4.909 1.787 1.00 82.81 153 THR A O 1
ATOM 1269 N N . ILE A 1 154 ? -21.167 6.425 0.689 1.00 79.00 154 ILE A N 1
ATOM 1270 C CA . ILE A 1 154 ? -21.561 7.574 1.504 1.00 79.00 154 ILE A CA 1
ATOM 1271 C C . ILE A 1 154 ? -22.517 8.470 0.724 1.00 79.00 154 ILE A C 1
ATOM 1273 O O . ILE A 1 154 ? -22.414 8.588 -0.497 1.00 79.00 154 ILE A O 1
ATOM 1277 N N . THR A 1 155 ? -23.443 9.114 1.434 1.00 78.94 155 THR A N 1
ATOM 1278 C CA . THR A 1 155 ? -24.389 10.067 0.842 1.00 78.94 155 THR A CA 1
ATOM 1279 C C . THR A 1 155 ? -23.930 11.489 1.129 1.00 78.94 155 THR A C 1
ATOM 1281 O O . THR A 1 155 ? -23.857 11.902 2.284 1.00 78.94 155 THR A O 1
ATOM 1284 N N . THR A 1 156 ? -23.624 12.247 0.079 1.00 70.81 156 THR A N 1
ATOM 1285 C CA . THR A 1 156 ? -23.264 13.666 0.164 1.00 70.81 156 THR A CA 1
ATOM 1286 C C . THR A 1 156 ? -24.462 14.518 -0.231 1.00 70.81 156 THR A C 1
ATOM 1288 O O . THR A 1 156 ? -25.004 14.355 -1.323 1.00 70.81 156 THR A O 1
ATOM 1291 N N . THR A 1 157 ? -24.868 15.444 0.638 1.00 74.62 157 THR A N 1
ATOM 1292 C CA . THR A 1 157 ? -25.959 16.384 0.353 1.00 74.62 157 THR A CA 1
ATOM 1293 C C . THR A 1 157 ? -25.382 17.730 -0.055 1.00 74.62 157 THR A C 1
ATOM 1295 O O . THR A 1 157 ? -24.761 18.419 0.753 1.00 74.62 157 THR A O 1
ATOM 1298 N N . THR A 1 158 ? -25.607 18.127 -1.302 1.00 72.38 158 THR A N 1
ATOM 1299 C CA . THR A 1 158 ? -25.270 19.460 -1.804 1.00 72.38 158 THR A CA 1
ATOM 1300 C C . THR A 1 158 ? -26.508 20.342 -1.753 1.00 72.38 158 THR A C 1
ATOM 1302 O O . THR A 1 158 ? -27.518 20.048 -2.394 1.00 72.38 158 THR A O 1
ATOM 1305 N N . THR A 1 159 ? -26.428 21.446 -1.012 1.00 67.19 159 THR A N 1
ATOM 1306 C CA . THR A 1 159 ? -27.488 22.459 -0.966 1.00 67.19 159 THR A CA 1
ATOM 1307 C C . THR A 1 159 ? -27.071 23.635 -1.832 1.00 67.19 159 THR A C 1
ATOM 1309 O O . THR A 1 159 ? -26.095 24.317 -1.524 1.00 67.19 159 THR A O 1
ATOM 1312 N N . THR A 1 160 ? -27.792 23.881 -2.924 1.00 62.69 160 THR A N 1
ATOM 1313 C CA . THR A 1 160 ? -27.545 25.049 -3.778 1.00 62.69 160 THR A CA 1
ATOM 1314 C C . THR A 1 160 ? -28.554 26.139 -3.436 1.00 62.69 160 THR A C 1
ATOM 1316 O O . THR A 1 160 ? -29.762 25.958 -3.593 1.00 62.69 160 THR A O 1
ATOM 1319 N N . THR A 1 161 ? -28.072 27.281 -2.949 1.00 58.25 161 THR A N 1
ATOM 1320 C CA . THR A 1 161 ? -28.892 28.479 -2.737 1.00 58.25 161 THR A CA 1
ATOM 1321 C C . THR A 1 161 ? -28.924 29.293 -4.026 1.00 58.25 161 THR A C 1
ATOM 1323 O O . THR A 1 161 ? -27.929 29.903 -4.413 1.00 58.25 161 THR A O 1
ATOM 1326 N N . VAL A 1 162 ? -30.071 29.316 -4.708 1.00 58.66 162 VAL A N 1
ATOM 1327 C CA . VAL A 1 162 ? -30.274 30.213 -5.852 1.00 58.66 162 VAL A CA 1
ATOM 1328 C C . VAL A 1 162 ? -30.575 31.612 -5.310 1.00 58.66 162 VAL A C 1
ATOM 1330 O O . VAL A 1 162 ? -31.639 31.856 -4.740 1.00 58.66 162 VAL A O 1
ATOM 1333 N N . ASN A 1 163 ? -29.631 32.542 -5.470 1.00 56.47 163 ASN A N 1
ATOM 1334 C CA . ASN A 1 163 ? -29.830 33.950 -5.124 1.00 56.47 163 ASN A CA 1
ATOM 1335 C C . ASN A 1 163 ? -30.956 34.543 -5.987 1.00 56.47 163 ASN A C 1
ATOM 1337 O O . ASN A 1 163 ? -30.747 34.847 -7.159 1.00 56.47 163 ASN A O 1
ATOM 1341 N N . GLY A 1 164 ? -32.152 34.713 -5.411 1.00 56.34 164 GLY A N 1
ATOM 1342 C CA . GLY A 1 164 ? -33.212 35.523 -6.022 1.00 56.34 164 GLY A CA 1
ATOM 1343 C C . GLY A 1 164 ? -34.652 35.218 -5.605 1.00 56.34 164 GLY A C 1
ATOM 1344 O O . GLY A 1 164 ? -35.469 36.129 -5.618 1.00 56.34 164 GLY A O 1
ATOM 1345 N N . LYS A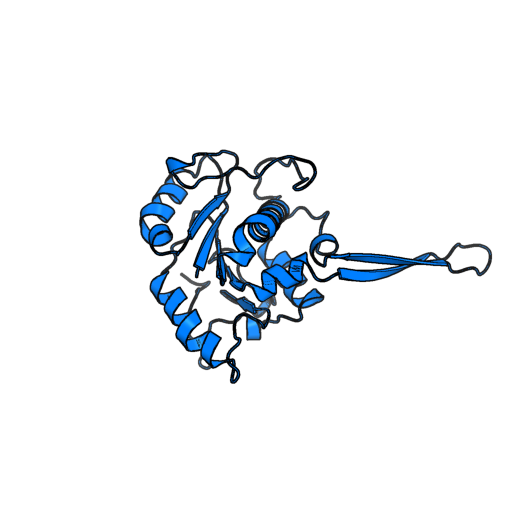 1 165 ? -34.986 33.989 -5.199 1.00 55.44 165 LYS A N 1
ATOM 1346 C CA . LYS A 1 165 ? -36.305 33.590 -4.659 1.00 55.44 165 LYS A CA 1
ATOM 1347 C C . LYS A 1 165 ? -36.084 32.330 -3.823 1.00 55.44 165 LYS A C 1
ATOM 1349 O O . LYS A 1 165 ? -35.437 31.411 -4.306 1.00 55.44 165 LYS A O 1
ATOM 1354 N N . GLY A 1 166 ? 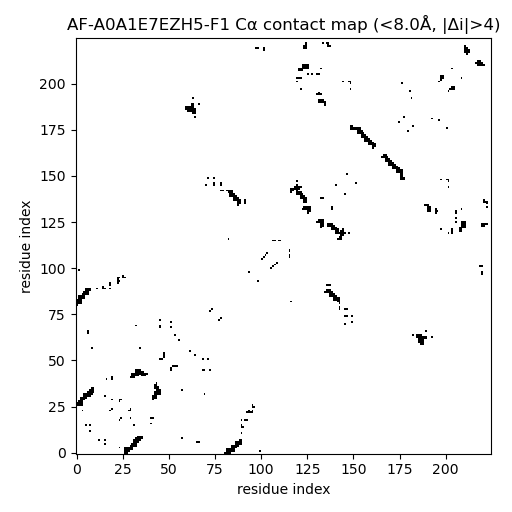-36.548 32.317 -2.572 1.00 53.25 166 GLY A N 1
ATOM 1355 C CA . GLY A 1 166 ? -36.216 31.321 -1.541 1.00 53.25 166 GLY A CA 1
ATOM 1356 C C . GLY A 1 166 ? -36.636 29.878 -1.843 1.00 53.25 166 GLY A C 1
ATOM 1357 O O . GLY A 1 166 ? -37.547 29.351 -1.214 1.00 53.25 166 GLY A O 1
ATOM 1358 N N . SER A 1 167 ? -35.948 29.221 -2.771 1.00 53.62 167 SER A N 1
ATOM 1359 C CA . SER A 1 167 ? -36.063 27.792 -3.039 1.00 53.62 167 SER A CA 1
ATOM 1360 C C . SER A 1 167 ? -34.669 27.177 -2.959 1.00 53.62 167 SER A C 1
ATOM 1362 O O . SER A 1 167 ? -33.860 27.313 -3.873 1.00 53.62 167 SER A O 1
ATOM 1364 N N . SER A 1 168 ? -34.367 26.542 -1.827 1.00 58.53 168 SER A N 1
ATOM 1365 C CA . SER A 1 168 ? -33.179 25.708 -1.652 1.00 58.53 168 SER A CA 1
ATOM 1366 C C . SER A 1 168 ? -33.469 24.317 -2.211 1.00 58.53 168 SER A C 1
ATOM 1368 O O . SER A 1 168 ? -34.326 23.613 -1.677 1.00 58.53 168 SER A O 1
ATOM 1370 N N . SER A 1 169 ? -32.769 23.910 -3.268 1.00 58.34 169 SER A N 1
ATOM 1371 C CA . SER A 1 169 ? -32.782 22.521 -3.731 1.00 58.34 169 SER A CA 1
ATOM 1372 C C . SER A 1 169 ? -31.609 21.772 -3.103 1.00 58.34 169 SER A C 1
ATOM 1374 O O . SER A 1 169 ? -30.456 22.175 -3.273 1.00 58.34 169 SER A O 1
ATOM 1376 N N . SER A 1 170 ? -31.898 20.694 -2.378 1.00 63.69 170 SER A N 1
ATOM 1377 C CA . SER A 1 170 ? -30.894 19.749 -1.886 1.00 63.69 170 SER A CA 1
ATOM 1378 C C . SER A 1 170 ? -30.839 18.537 -2.812 1.00 63.69 170 SER A C 1
ATOM 1380 O O . SER A 1 170 ? -31.848 17.849 -2.972 1.00 63.69 170 SER A O 1
ATOM 1382 N N . SER A 1 171 ? -29.679 18.260 -3.404 1.00 67.94 171 SER A N 1
ATOM 1383 C CA . SER A 1 171 ? -29.420 17.017 -4.139 1.00 67.94 171 SER A CA 1
ATOM 1384 C C . SER A 1 171 ? -28.525 16.113 -3.299 1.00 67.94 171 SER A C 1
ATOM 1386 O O . SER A 1 171 ? -27.452 16.547 -2.879 1.00 67.94 171 SER A O 1
ATOM 1388 N N . SER A 1 172 ? -28.940 14.871 -3.063 1.00 70.25 172 SER A N 1
ATOM 1389 C CA . SER A 1 172 ? -28.103 13.845 -2.436 1.00 70.25 172 SER A CA 1
ATOM 1390 C C . SER A 1 172 ? -27.472 12.955 -3.505 1.00 70.25 172 SER A C 1
ATOM 1392 O O . SER A 1 172 ? -28.185 12.443 -4.367 1.00 70.25 172 SER A O 1
ATOM 1394 N N . ASN A 1 173 ? -26.156 12.758 -3.447 1.00 74.06 173 ASN A N 1
ATOM 1395 C CA . ASN A 1 173 ? -25.427 11.833 -4.312 1.00 74.06 173 ASN A CA 1
ATOM 1396 C C . ASN A 1 173 ? -24.785 10.736 -3.457 1.00 74.06 173 ASN A C 1
ATOM 1398 O O . ASN A 1 173 ? -24.189 11.037 -2.423 1.00 74.06 173 ASN A O 1
ATOM 1402 N N . THR A 1 174 ? -24.914 9.480 -3.872 1.00 73.38 174 THR A N 1
ATOM 1403 C CA . THR A 1 174 ? -24.399 8.320 -3.140 1.00 73.38 174 THR A CA 1
ATOM 1404 C C . THR A 1 174 ? -23.285 7.679 -3.952 1.00 73.38 174 THR A C 1
ATOM 1406 O O . THR A 1 174 ? -23.494 7.291 -5.099 1.00 73.38 174 THR A O 1
ATOM 1409 N N . SER A 1 175 ? -22.086 7.577 -3.384 1.00 79.38 175 SER A N 1
ATOM 1410 C CA . SER A 1 175 ? -20.955 6.924 -4.050 1.00 79.38 175 SER A CA 1
ATOM 1411 C C . SER A 1 175 ? -19.988 6.312 -3.042 1.00 79.38 175 SER A C 1
ATOM 1413 O O . SER A 1 175 ? -19.984 6.701 -1.875 1.00 79.38 175 SER A O 1
ATOM 1415 N N . ALA A 1 176 ? -19.189 5.337 -3.482 1.00 80.94 176 ALA A N 1
ATOM 1416 C CA . ALA A 1 176 ? -18.175 4.693 -2.649 1.00 80.94 176 ALA A CA 1
ATOM 1417 C C . ALA A 1 176 ? -17.255 5.719 -1.964 1.00 80.94 176 ALA A C 1
ATOM 1419 O O . ALA A 1 176 ? -16.939 6.756 -2.563 1.00 80.94 176 ALA A O 1
ATOM 1420 N N . ILE A 1 177 ? -16.776 5.424 -0.750 1.00 83.25 177 ILE A N 1
ATOM 1421 C CA . ILE A 1 177 ? -15.770 6.239 -0.040 1.00 83.25 177 ILE A CA 1
ATOM 1422 C C . ILE A 1 177 ? -14.619 6.600 -0.985 1.00 83.25 177 ILE A C 1
ATOM 1424 O O . ILE A 1 177 ? -14.249 7.769 -1.108 1.00 83.25 177 ILE A O 1
ATOM 1428 N N . TRP A 1 178 ? -14.133 5.613 -1.735 1.00 83.06 178 TRP A N 1
ATOM 1429 C CA . TRP A 1 178 ? -13.107 5.770 -2.756 1.00 83.06 178 TRP A CA 1
ATOM 1430 C C . TRP A 1 178 ? -13.303 6.945 -3.725 1.00 83.06 178 TRP A C 1
ATOM 1432 O O . TRP A 1 178 ? -12.355 7.668 -4.053 1.00 83.06 178 TRP A O 1
ATOM 1442 N N . ASN A 1 179 ? -14.534 7.138 -4.202 1.00 84.19 179 ASN A N 1
ATOM 1443 C CA . ASN A 1 179 ? -14.859 8.173 -5.183 1.00 84.19 179 ASN A CA 1
ATOM 1444 C C . ASN A 1 179 ? -14.872 9.572 -4.551 1.00 84.19 179 ASN A C 1
ATOM 1446 O O . ASN A 1 179 ? -14.641 10.568 -5.241 1.00 84.19 179 ASN A O 1
ATOM 1450 N N . ASN A 1 180 ? -15.082 9.639 -3.235 1.00 84.25 180 ASN A N 1
ATOM 1451 C CA . ASN A 1 180 ? -15.117 10.872 -2.451 1.00 84.25 180 ASN A CA 1
ATOM 1452 C C . ASN A 1 180 ? -13.762 11.220 -1.818 1.00 84.25 180 ASN A C 1
ATOM 1454 O O . ASN A 1 180 ? -13.499 12.382 -1.505 1.00 84.25 180 ASN A O 1
ATOM 1458 N N . CYS A 1 181 ? -12.877 10.238 -1.655 1.00 89.38 181 CYS A N 1
ATOM 1459 C CA . CYS A 1 181 ? -11.536 10.427 -1.122 1.00 89.38 181 CYS A CA 1
ATOM 1460 C C . CYS A 1 181 ? -10.608 11.066 -2.171 1.00 89.38 181 CYS A C 1
ATOM 1462 O O . CYS A 1 181 ? -9.952 10.382 -2.957 1.00 89.38 181 CYS A O 1
ATOM 1464 N N . LEU A 1 182 ? -10.546 12.405 -2.164 1.00 89.75 182 LEU A N 1
ATOM 1465 C CA . LEU A 1 182 ? -9.518 13.209 -2.847 1.00 89.75 182 LEU A CA 1
ATOM 1466 C C . LEU A 1 182 ? -9.286 12.803 -4.315 1.00 89.75 182 LEU A C 1
ATOM 1468 O O . LEU A 1 182 ? -8.153 12.792 -4.802 1.00 89.75 182 LEU A O 1
ATOM 1472 N N . SER A 1 183 ? -10.367 12.471 -5.023 1.00 86.31 183 SER A N 1
ATOM 1473 C CA . SER A 1 183 ? -10.305 11.777 -6.311 1.00 86.31 183 SER A CA 1
ATOM 1474 C C . SER A 1 183 ? -9.672 12.590 -7.439 1.00 86.31 183 SER A C 1
ATOM 1476 O O . SER A 1 183 ? -9.047 12.011 -8.321 1.00 86.31 183 SER A O 1
ATOM 1478 N N . ASN A 1 184 ? -9.745 13.919 -7.352 1.00 86.31 184 ASN A N 1
ATOM 1479 C CA . ASN A 1 184 ? -9.175 14.863 -8.321 1.00 86.31 184 ASN A CA 1
ATOM 1480 C C . ASN A 1 184 ? -7.862 15.517 -7.839 1.00 86.31 184 ASN A C 1
ATOM 1482 O O . ASN A 1 184 ? -7.482 16.579 -8.331 1.00 86.31 184 ASN A O 1
ATOM 1486 N N . LYS A 1 185 ? -7.216 14.986 -6.791 1.00 89.50 185 LYS A N 1
ATOM 1487 C CA . LYS A 1 185 ? -5.965 15.555 -6.257 1.00 89.50 185 LYS A CA 1
ATOM 1488 C C . LYS A 1 185 ? -4.747 14.915 -6.911 1.00 89.50 185 LYS A C 1
ATOM 1490 O O . LYS A 1 185 ? -4.731 13.716 -7.129 1.00 89.50 185 LYS A O 1
ATOM 1495 N N . HIS A 1 186 ? -3.706 15.704 -7.141 1.00 89.62 186 HIS A N 1
ATOM 1496 C CA . HIS A 1 186 ? -2.409 15.237 -7.630 1.00 89.62 186 HIS A CA 1
ATOM 1497 C C . HIS A 1 186 ? -1.357 15.758 -6.659 1.00 89.62 186 HIS A C 1
ATOM 1499 O O . HIS A 1 186 ? -1.273 16.967 -6.430 1.00 89.62 186 HIS A O 1
ATOM 1505 N N . ALA A 1 187 ? -0.659 14.845 -5.990 1.00 91.56 187 ALA A N 1
ATOM 1506 C CA . ALA A 1 187 ? 0.351 15.185 -5.001 1.00 91.56 187 ALA A CA 1
ATOM 1507 C C . ALA A 1 187 ? 1.341 14.038 -4.794 1.00 91.56 187 ALA A C 1
ATOM 1509 O O . ALA A 1 187 ? 1.035 12.874 -5.063 1.00 91.56 187 ALA A O 1
ATOM 1510 N N . SER A 1 188 ? 2.492 14.396 -4.228 1.00 91.19 188 SER A N 1
ATOM 1511 C CA . SER A 1 188 ? 3.577 13.482 -3.872 1.00 91.19 188 SER A CA 1
ATOM 1512 C C . SER A 1 188 ? 3.495 12.905 -2.455 1.00 91.19 188 SER A C 1
ATOM 1514 O O . SER A 1 188 ? 4.447 12.282 -2.016 1.00 91.19 188 SER A O 1
ATOM 1516 N N . TYR A 1 189 ? 2.446 13.220 -1.694 1.00 90.75 189 TYR A N 1
ATOM 1517 C CA . TYR A 1 189 ? 2.281 12.814 -0.291 1.00 90.75 189 TYR A CA 1
ATOM 1518 C C . TYR A 1 189 ? 1.041 11.924 -0.150 1.00 90.75 189 TYR A C 1
ATOM 1520 O O . TYR A 1 189 ? 0.011 12.310 0.410 1.00 90.75 189 TYR A O 1
ATOM 1528 N N . GLU A 1 190 ? 1.113 10.748 -0.768 1.00 92.69 190 GLU A N 1
ATOM 1529 C CA . GLU A 1 190 ? 0.062 9.732 -0.779 1.00 92.69 190 GLU A CA 1
ATOM 1530 C C . GLU A 1 190 ? -0.266 9.206 0.620 1.00 92.69 190 GLU A C 1
ATOM 1532 O O . GLU A 1 190 ? -1.429 8.941 0.911 1.00 92.69 190 GLU A O 1
ATOM 1537 N N . ASP A 1 191 ? 0.732 9.114 1.494 1.00 92.12 191 ASP A N 1
ATOM 1538 C CA . ASP A 1 191 ? 0.617 8.678 2.884 1.00 92.12 191 ASP A CA 1
ATOM 1539 C C . ASP A 1 191 ? -0.315 9.581 3.703 1.00 92.12 191 ASP A C 1
ATOM 1541 O O . ASP A 1 191 ? -1.268 9.112 4.332 1.00 92.12 191 ASP A O 1
ATOM 1545 N N . ARG A 1 192 ? -0.138 10.901 3.596 1.00 93.12 192 ARG A N 1
ATOM 1546 C CA . ARG A 1 192 ? -1.007 11.905 4.218 1.00 93.12 192 ARG A CA 1
ATOM 1547 C C . ARG A 1 192 ? -2.449 11.773 3.747 1.00 93.12 192 ARG A C 1
ATOM 1549 O O . ARG A 1 192 ? -3.376 11.932 4.542 1.00 93.12 192 ARG A O 1
ATOM 1556 N N . PHE A 1 193 ? -2.649 11.544 2.454 1.00 94.12 193 PHE A N 1
ATOM 1557 C CA . PHE A 1 193 ? -3.981 11.405 1.873 1.00 94.12 193 PHE A CA 1
ATOM 1558 C C . PHE A 1 193 ? -4.638 10.081 2.247 1.00 94.12 193 PHE A C 1
ATOM 1560 O O . PHE A 1 193 ? -5.826 10.074 2.570 1.00 94.12 193 PHE A O 1
ATOM 1567 N N . MET A 1 194 ? -3.863 9.000 2.316 1.00 93.19 194 MET A N 1
ATOM 1568 C CA . MET A 1 194 ? -4.330 7.722 2.830 1.00 93.19 194 MET A CA 1
ATOM 1569 C C . MET A 1 194 ? -4.766 7.846 4.294 1.00 93.19 194 MET A C 1
ATOM 1571 O O . MET A 1 194 ? -5.907 7.520 4.615 1.00 93.19 194 MET A O 1
ATOM 1575 N N . SER A 1 195 ? -3.925 8.407 5.174 1.00 92.56 195 SER A N 1
ATOM 1576 C CA . SER A 1 195 ? -4.292 8.657 6.577 1.00 92.56 195 SER A CA 1
ATOM 1577 C C . SER A 1 195 ? -5.536 9.529 6.710 1.00 92.56 195 SER A C 1
ATOM 1579 O O . SER A 1 195 ? -6.427 9.211 7.497 1.00 92.56 195 SER A O 1
ATOM 1581 N N . TYR A 1 196 ? -5.629 10.605 5.921 1.00 93.50 196 TYR A N 1
ATOM 1582 C CA . TYR A 1 196 ? -6.805 11.470 5.914 1.00 93.50 196 TYR A CA 1
ATOM 1583 C C . TYR A 1 196 ? -8.074 10.686 5.573 1.00 93.50 196 TYR A C 1
ATOM 1585 O O . TYR A 1 196 ? -9.071 10.813 6.281 1.00 93.50 196 TYR A O 1
ATOM 1593 N N . CYS A 1 197 ? -8.052 9.869 4.521 1.00 93.06 197 CYS A N 1
ATOM 1594 C CA . CYS A 1 197 ? -9.244 9.152 4.095 1.00 93.06 197 CYS A CA 1
ATOM 1595 C C . CYS A 1 197 ? -9.624 8.008 5.040 1.00 93.06 197 CYS A C 1
ATOM 1597 O O . CYS A 1 197 ? -10.806 7.852 5.338 1.00 93.06 197 CYS A O 1
ATOM 1599 N N . MET A 1 198 ? -8.650 7.269 5.573 1.00 91.69 198 MET A N 1
ATOM 1600 C CA . MET A 1 198 ? -8.904 6.231 6.579 1.00 91.69 198 MET A CA 1
ATOM 1601 C C . MET A 1 198 ? -9.529 6.825 7.848 1.00 91.69 198 MET A C 1
ATOM 1603 O O . MET A 1 198 ? -10.551 6.335 8.324 1.00 91.69 198 MET A O 1
ATOM 1607 N N . SER A 1 199 ? -8.994 7.949 8.327 1.00 91.31 199 SER A N 1
ATOM 1608 C CA . SER A 1 199 ? -9.534 8.671 9.484 1.00 91.31 199 SER A CA 1
ATOM 1609 C C . SER A 1 199 ? -10.924 9.256 9.216 1.00 91.31 199 SER A C 1
ATOM 1611 O O . SER A 1 199 ? -11.835 9.098 10.023 1.00 91.31 199 SER A O 1
ATOM 1613 N N . THR A 1 200 ? -11.115 9.900 8.061 1.00 91.25 200 THR A N 1
ATOM 1614 C CA . THR A 1 200 ? -12.364 10.609 7.734 1.00 91.25 200 THR A CA 1
ATOM 1615 C C . THR A 1 200 ? -13.531 9.660 7.495 1.00 91.25 200 THR A C 1
ATOM 1617 O O . THR A 1 200 ? -14.656 9.977 7.874 1.00 91.25 200 THR A O 1
ATOM 1620 N N . PHE A 1 201 ? -13.287 8.528 6.833 1.00 90.00 201 PHE A N 1
ATOM 1621 C CA . PHE A 1 201 ? -14.367 7.678 6.334 1.00 90.00 201 PHE A CA 1
ATOM 1622 C C . PHE A 1 201 ? -14.509 6.344 7.063 1.00 90.00 201 PHE A C 1
ATOM 1624 O O . PHE A 1 201 ? -15.617 5.818 7.102 1.00 90.00 201 PHE A O 1
ATOM 1631 N N . LEU A 1 202 ? -13.428 5.809 7.639 1.00 88.81 202 LEU A N 1
ATOM 1632 C CA . LEU A 1 202 ? -13.445 4.536 8.370 1.00 88.81 202 LEU A CA 1
ATOM 1633 C C . LEU A 1 202 ? -13.200 4.705 9.877 1.00 88.81 202 LEU A C 1
ATOM 1635 O O . LEU A 1 202 ? -13.248 3.722 10.607 1.00 88.81 202 LEU A O 1
ATOM 1639 N N . GLY A 1 203 ? -12.943 5.930 10.355 1.00 88.44 203 GLY A N 1
ATOM 1640 C CA . GLY A 1 203 ? -12.697 6.199 11.776 1.00 88.44 203 GLY A CA 1
ATOM 1641 C C . GLY A 1 203 ? -11.414 5.559 12.313 1.00 88.44 203 GLY A C 1
ATOM 1642 O O . GLY A 1 203 ? -11.300 5.358 13.517 1.00 88.44 203 GLY A O 1
ATOM 1643 N N . ILE A 1 204 ? -10.466 5.216 11.434 1.00 87.19 204 ILE A N 1
ATOM 1644 C CA . ILE A 1 204 ? -9.184 4.629 11.832 1.00 87.19 204 ILE A CA 1
ATOM 1645 C C . ILE A 1 204 ? -8.225 5.766 12.187 1.00 87.19 204 ILE A C 1
ATOM 1647 O O 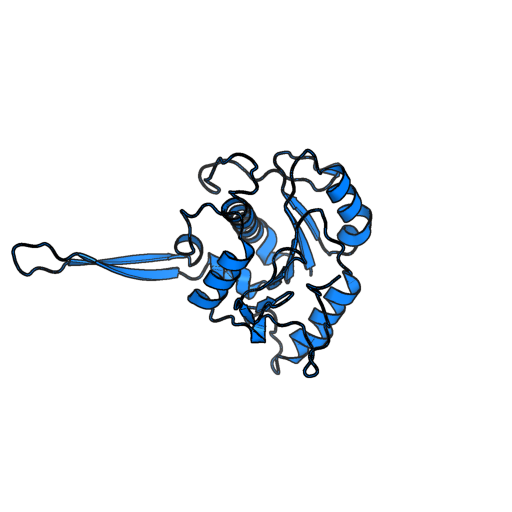. ILE A 1 204 ? -7.911 6.615 11.343 1.00 87.19 204 ILE A O 1
ATOM 1651 N N . HIS A 1 205 ? -7.755 5.793 13.430 1.00 82.31 205 HIS A N 1
ATOM 1652 C CA . HIS A 1 205 ? -6.961 6.891 13.975 1.00 82.31 205 HIS A CA 1
ATOM 1653 C C . HIS A 1 205 ? -5.593 6.417 14.472 1.00 82.31 205 HIS A C 1
ATOM 1655 O O . HIS A 1 205 ? -5.265 5.239 14.427 1.00 82.31 205 HIS A O 1
ATOM 1661 N N . GLY A 1 206 ? -4.774 7.358 14.951 1.00 72.38 206 GLY A N 1
ATOM 1662 C CA . GLY A 1 206 ? -3.370 7.112 15.289 1.00 72.38 206 GLY A CA 1
ATOM 1663 C C . GLY A 1 206 ? -3.103 5.855 16.112 1.00 72.38 206 GLY A C 1
ATOM 1664 O O . GLY A 1 206 ? -2.256 5.062 15.722 1.00 72.38 206 GLY A O 1
ATOM 1665 N N . ASN A 1 207 ? -3.862 5.618 17.185 1.00 69.06 207 ASN A N 1
ATOM 1666 C CA . ASN A 1 207 ? -3.671 4.434 18.031 1.00 69.06 207 ASN A CA 1
ATOM 1667 C C . ASN A 1 207 ? -3.977 3.110 17.312 1.00 69.06 207 ASN A C 1
ATOM 1669 O O . ASN A 1 207 ? -3.397 2.093 17.667 1.00 69.06 207 ASN A O 1
ATOM 1673 N N . ASP A 1 208 ? -4.857 3.114 16.310 1.00 70.12 208 ASP A N 1
ATOM 1674 C CA . ASP A 1 208 ? -5.152 1.927 15.496 1.00 70.12 208 ASP A CA 1
ATOM 1675 C C . ASP A 1 208 ? -4.028 1.625 14.496 1.00 70.12 208 ASP A C 1
ATOM 1677 O O . ASP A 1 208 ? -3.957 0.524 13.946 1.00 70.12 208 ASP A O 1
ATOM 1681 N N . THR A 1 209 ? -3.175 2.626 14.251 1.00 71.44 209 THR A N 1
ATOM 1682 C CA . THR A 1 209 ? -2.106 2.596 13.250 1.00 71.44 209 THR A CA 1
ATOM 1683 C C . THR A 1 209 ? -0.712 2.456 13.847 1.00 71.44 209 THR A C 1
ATOM 1685 O O . THR A 1 209 ? 0.204 2.065 13.127 1.00 71.44 209 THR A O 1
ATOM 1688 N N . ASP A 1 210 ? -0.559 2.792 15.130 1.00 75.56 210 ASP A N 1
ATOM 1689 C CA . ASP A 1 210 ? 0.713 2.851 15.836 1.00 75.56 210 ASP A CA 1
ATOM 1690 C C . ASP A 1 210 ? 1.180 1.452 16.228 1.00 75.56 210 ASP A C 1
ATOM 1692 O O . ASP A 1 210 ? 0.566 0.748 17.029 1.00 75.56 210 ASP A O 1
ATOM 1696 N N . THR A 1 211 ? 2.290 1.049 15.632 1.00 79.44 211 THR A N 1
ATOM 1697 C CA . THR A 1 211 ? 2.906 -0.259 15.814 1.00 79.44 211 THR A CA 1
ATOM 1698 C C . THR A 1 211 ? 3.865 -0.307 16.998 1.00 79.44 211 THR A C 1
ATOM 1700 O O . THR A 1 211 ? 4.474 -1.350 17.245 1.00 79.44 211 THR A O 1
ATOM 1703 N N . ARG A 1 212 ? 4.026 0.792 17.741 1.00 78.50 212 ARG A N 1
ATOM 1704 C CA . ARG A 1 212 ? 4.860 0.822 18.942 1.00 78.50 212 ARG A CA 1
ATOM 1705 C C . ARG A 1 212 ? 4.201 0.109 20.108 1.00 78.50 212 ARG A C 1
ATOM 1707 O O . ARG A 1 212 ? 2.983 -0.031 20.201 1.00 78.50 212 ARG A O 1
ATOM 1714 N N . ASP A 1 213 ? 5.032 -0.356 21.023 1.00 77.44 213 ASP A N 1
ATOM 1715 C CA . ASP A 1 213 ? 4.570 -0.906 22.283 1.00 77.44 213 ASP A CA 1
ATOM 1716 C C . ASP A 1 213 ? 4.177 0.201 23.289 1.00 77.44 213 ASP A C 1
ATOM 1718 O O . ASP A 1 213 ? 4.407 1.388 23.039 1.00 77.44 213 ASP A O 1
ATOM 1722 N N . PRO A 1 214 ? 3.590 -0.146 24.451 1.00 79.75 214 PRO A N 1
ATOM 1723 C CA . PRO A 1 214 ? 3.228 0.840 25.471 1.00 79.75 214 PRO A CA 1
ATOM 1724 C C . PRO A 1 214 ? 4.403 1.645 26.050 1.00 79.75 214 PRO A C 1
ATOM 1726 O O . PRO A 1 214 ? 4.170 2.661 26.704 1.00 79.75 214 PRO A O 1
ATOM 1729 N N . THR A 1 215 ? 5.646 1.197 25.853 1.00 81.31 215 THR A N 1
ATOM 1730 C CA . THR A 1 215 ? 6.863 1.930 26.237 1.00 81.31 215 THR A CA 1
ATOM 1731 C C . THR A 1 215 ? 7.374 2.852 25.127 1.00 81.31 215 THR A C 1
ATOM 1733 O O . THR A 1 215 ? 8.255 3.675 25.370 1.00 81.31 215 THR A O 1
ATOM 1736 N N . GLY A 1 216 ? 6.761 2.787 23.942 1.00 76.25 216 GLY A N 1
ATOM 1737 C CA . GLY A 1 216 ? 7.113 3.568 22.764 1.00 76.25 216 GLY A CA 1
ATOM 1738 C C . GLY A 1 216 ? 8.164 2.904 21.873 1.00 76.25 216 GLY A C 1
ATOM 1739 O O . GLY A 1 216 ? 8.597 3.537 20.910 1.00 76.25 216 GLY A O 1
ATOM 1740 N N . GLU A 1 217 ? 8.570 1.662 22.158 1.00 78.75 217 GLU A N 1
ATOM 1741 C CA . GLU A 1 217 ? 9.520 0.925 21.323 1.00 78.75 217 GLU A CA 1
ATOM 1742 C C . GLU A 1 217 ? 8.848 0.419 20.045 1.00 78.75 217 GLU A C 1
ATOM 1744 O O . GLU A 1 217 ? 7.718 -0.076 20.055 1.00 78.75 217 GLU A O 1
ATOM 1749 N N . GLN A 1 218 ? 9.555 0.538 18.922 1.00 75.62 218 GLN A N 1
ATOM 1750 C CA . GLN A 1 218 ? 9.061 0.108 17.618 1.00 75.62 218 GLN A CA 1
ATOM 1751 C C . GLN A 1 218 ? 9.017 -1.418 17.541 1.00 75.62 218 GLN A C 1
ATOM 1753 O O . GLN A 1 218 ? 10.054 -2.079 17.512 1.00 75.62 218 GLN A O 1
ATOM 1758 N N . LYS A 1 219 ? 7.812 -1.994 17.442 1.00 73.00 219 LYS A N 1
ATOM 1759 C CA . LYS A 1 219 ? 7.653 -3.434 17.171 1.00 73.00 219 LYS A CA 1
ATOM 1760 C C . LYS A 1 219 ? 7.682 -3.737 15.673 1.00 73.00 219 LYS A C 1
ATOM 1762 O O . LYS A 1 219 ? 8.034 -4.845 15.269 1.00 73.00 219 LYS A O 1
ATOM 1767 N N . PHE A 1 220 ? 7.297 -2.762 14.849 1.00 71.69 220 PHE A N 1
ATOM 1768 C CA . PHE A 1 220 ? 7.186 -2.889 13.399 1.00 71.69 220 PHE A CA 1
ATOM 1769 C C . PHE A 1 220 ? 7.260 -1.503 12.734 1.00 71.69 220 PHE A C 1
ATOM 1771 O O . PHE A 1 220 ? 6.624 -0.582 13.223 1.00 71.69 220 PHE A O 1
ATOM 1778 N N . HIS A 1 221 ? 8.004 -1.353 11.631 1.00 64.62 221 HIS A N 1
ATOM 1779 C CA . HIS A 1 221 ? 8.217 -0.089 10.898 1.00 64.62 221 HIS A CA 1
ATOM 1780 C C . HIS A 1 221 ? 8.746 1.090 11.725 1.00 64.62 221 HIS A C 1
ATOM 1782 O O . HIS A 1 221 ? 7.983 1.952 12.163 1.00 64.62 221 HIS A O 1
ATOM 1788 N N . ASP A 1 222 ? 10.068 1.198 11.843 1.00 65.81 222 ASP A N 1
ATOM 1789 C CA . ASP A 1 222 ? 10.667 2.452 12.294 1.00 65.81 222 ASP A CA 1
ATOM 1790 C C . ASP A 1 222 ? 10.690 3.500 11.166 1.00 65.81 222 ASP A C 1
ATOM 1792 O O . ASP A 1 222 ? 10.852 3.171 9.988 1.00 65.81 222 ASP A O 1
ATOM 1796 N N . THR A 1 223 ? 10.496 4.763 11.536 1.00 62.66 223 THR A N 1
ATOM 1797 C CA . THR A 1 223 ? 10.738 5.939 10.686 1.00 62.66 223 THR A CA 1
ATOM 1798 C C . THR A 1 223 ? 12.146 6.494 10.836 1.00 62.66 223 THR A C 1
ATOM 1800 O O . THR A 1 223 ? 12.546 7.310 10.005 1.00 62.66 223 THR A O 1
ATOM 1803 N N . ASP A 1 224 ? 12.860 6.102 11.891 1.00 50.47 224 ASP A N 1
ATOM 1804 C CA . ASP A 1 224 ? 14.237 6.508 12.155 1.00 50.47 224 ASP A CA 1
ATOM 1805 C C . ASP A 1 224 ? 15.170 5.320 11.826 1.00 50.47 224 ASP A C 1
ATOM 1807 O O . ASP A 1 224 ? 14.948 4.229 12.354 1.00 50.47 224 ASP A O 1
ATOM 1811 N N . PRO A 1 225 ? 16.116 5.457 10.878 1.00 42.53 225 PRO A N 1
ATOM 1812 C CA . PRO A 1 225 ? 17.044 4.387 10.507 1.00 42.53 225 PRO A CA 1
ATOM 1813 C C . PRO A 1 225 ? 18.050 4.007 11.604 1.00 42.53 225 PRO A C 1
ATOM 1815 O O . PRO A 1 225 ? 18.470 4.891 12.385 1.00 42.53 225 PRO A O 1
#

Foldseek 3Di:
DEEEEEEDEDVLLVLLLCQCVPPVVVGPHYAYEYCDDDVVSNYDHQDCDPVLPDPDDPDLQFVQSVVLSVLVVCLVPPLVPFFKYWYAYSPEDDPVVLVVCLCVPPQCVVDPDRCSSQQWFKAAAADVVLFWHDRHNIIMTGSNNSCQQAPPKDWDWDWDQDPDDPDIDIDIDIHHLSCVQCVVDGGNCNRSSVSVSCCPPRVHGRVRHHCADPVRHHSHHDPPD

Mean predicted aligned error: 7.52 Å

pLDDT: mean 83.98, std 13.58, range [42.53, 98.25]

InterPro domains:
  IPR026050 C1GALT1/C1GALT1-specific chaperone 1 [PTHR23033] (2-225)

Secondary structure (DSSP, 8-state):
-EEEEEE--GGGHHHHHHHHHHTGGGSSEEEEEESS-BGGGTEEEPP-SGGG-----S-GGGHHHHHHHHHHHHHHHHTTT-SEEEEE-TT----HHHHHHHIIIIITTT-SSS-TTTS--EEE-EEGGGTEE-STT-EEEEHHHHHHHHH-EEEEEEEEE-TTSS-EEEEEEEEEHHHHSSTT---S-HHHHHHHHHHHHH---HHHHB-B-TTS-BSS--S--

Organism: NCBI:txid635003